Protein AF-A0A852V348-F1 (afdb_monomer_lite)

pLDDT: mean 94.61, std 6.0, range [44.06, 98.88]

Sequence (230 aa):
MWPPGAYKTAGRELLPRVGFGTENFFRSASDHILSAVQSWRGTGIWPGRTGPVPDVLYSAAGNSADEHWFNRGIIGWDFEVGADVYDPATKRFQAVGFQPEFAEGHQEAMEFASGQIAILEVAKAFADDRERPGSDLKVTGRTGTSTTFTFEVDEPANVYYTLDGSRPTLSSPKLAAAGMREGAQRITVEKTTEVRWFAVDIAGNVEKNYKPEGNGNNYRKEKVEVRGTR

Secondary structure (DSSP, 8-state):
-BS---B-TGGG-BPPPPPHHHHHHHHHHHHHHHHHHHHHH--PPPGGGSSBHHHHS---TT-HHHHHHHHH----------PPEEETTTTEEE---SS--HHHHHHHHHHHHHHHHHHHHHHHHHHH------EEEEEEEE-SS-EEEEEEESSSEEEEEESSSPPP-TTSPBPPBSSTT--BPPEEESS-EEEEEEEEESS--BGGG--TTSS---SEEEEE------

Organism: NCBI:txid1260955

Foldseek 3Di:
DADPQAADPVPRHTDDDDAQLVQVLQVVLVVQLQVLLCVQPNQHDDPLCRHHNCSRPNRDPPDPRNCCVPPPVHHDDDDDFQGFDQDPVVRDTHGCDPDHDPVVVVSRVNSVVSSVVSVVVSVVCLVPDPDAKDKDKAFPDADLQKTKIWMDIPHRWWKFKDFQPDATAPPGDTFHACDDPRGTNMDMDRAWTKMWMWIAHSSGHTPQNDDRPDDDDSTDIDTDHNNHDD

InterPro domains:
  IPR059177 GH29D-like, beta-sandwich domain [PF13290] (143-207)

Radius of gyration: 21.36 Å; chains: 1; bounding box: 51×37×70 Å

Structure (mmCIF, N/CA/C/O backbone):
data_AF-A0A852V348-F1
#
_entry.id   AF-A0A852V348-F1
#
loop_
_atom_site.group_PDB
_atom_site.id
_atom_site.type_symbol
_atom_site.label_atom_id
_atom_site.label_alt_id
_atom_site.label_comp_id
_atom_site.label_asym_id
_atom_site.label_entity_id
_atom_site.label_seq_id
_atom_site.pdbx_PDB_ins_code
_atom_site.Cartn_x
_atom_site.Cartn_y
_atom_site.Cartn_z
_atom_site.occupancy
_atom_site.B_iso_or_equiv
_atom_site.auth_seq_id
_atom_site.auth_comp_id
_atom_site.auth_asym_id
_atom_site.auth_atom_id
_atom_site.pdbx_PDB_model_num
ATOM 1 N N . MET A 1 1 ? 3.579 1.652 -11.971 1.00 95.44 1 MET A N 1
ATOM 2 C CA . MET A 1 1 ? 2.415 2.377 -11.403 1.00 95.44 1 MET A CA 1
ATOM 3 C C . MET A 1 1 ? 1.275 1.388 -11.207 1.00 95.44 1 MET A C 1
ATOM 5 O O . MET A 1 1 ? 1.404 0.276 -11.700 1.00 95.44 1 MET A O 1
ATOM 9 N N . TRP A 1 2 ? 0.219 1.735 -10.472 1.00 95.75 2 TRP A N 1
ATOM 10 C CA . TRP A 1 2 ? -0.916 0.832 -10.211 1.00 95.75 2 TRP A CA 1
ATOM 11 C C . TRP A 1 2 ? -2.249 1.595 -10.064 1.00 95.75 2 TRP A C 1
ATOM 13 O O . TRP A 1 2 ? -2.239 2.828 -10.037 1.00 95.75 2 TRP A O 1
ATOM 23 N N . PRO A 1 3 ? -3.399 0.900 -9.977 1.00 95.00 3 PRO A N 1
ATOM 24 C CA . PRO A 1 3 ? -4.710 1.519 -9.770 1.00 95.00 3 PRO A CA 1
ATOM 25 C C . PRO A 1 3 ? -4.842 2.324 -8.463 1.00 95.00 3 PRO A C 1
ATOM 27 O O . PRO A 1 3 ? -4.202 1.995 -7.463 1.00 95.00 3 PRO A O 1
ATOM 30 N N . PRO A 1 4 ? -5.740 3.323 -8.395 1.00 94.44 4 PRO A N 1
ATOM 31 C CA . PRO A 1 4 ? -6.603 3.801 -9.476 1.00 94.44 4 PRO A CA 1
ATOM 32 C C . PRO A 1 4 ? -5.826 4.567 -10.551 1.00 94.44 4 PRO A C 1
ATOM 34 O O . PRO A 1 4 ? -4.820 5.200 -10.248 1.00 94.44 4 PRO A O 1
ATOM 37 N N . GLY A 1 5 ? -6.327 4.541 -11.784 1.00 92.31 5 GLY A N 1
ATOM 38 C CA . GLY A 1 5 ? -5.720 5.116 -12.982 1.00 92.31 5 GLY A CA 1
ATOM 39 C C . GLY A 1 5 ? -6.221 6.514 -13.350 1.00 92.31 5 GLY A C 1
ATOM 40 O O . GLY A 1 5 ? -5.538 7.271 -14.045 1.00 92.31 5 GLY A O 1
ATOM 41 N N . ALA A 1 6 ? -7.414 6.886 -12.878 1.00 92.19 6 ALA A N 1
ATOM 42 C CA . ALA A 1 6 ? -8.088 8.106 -13.310 1.00 92.19 6 ALA A CA 1
ATOM 43 C C . ALA A 1 6 ? -8.984 8.753 -12.248 1.00 92.19 6 ALA A C 1
ATOM 45 O O . ALA A 1 6 ? -9.446 8.120 -11.294 1.00 92.19 6 ALA A O 1
ATOM 46 N N . TYR A 1 7 ? -9.292 10.028 -12.487 1.00 91.12 7 TYR A N 1
ATOM 47 C CA . TYR A 1 7 ? -10.402 10.747 -11.869 1.00 91.12 7 TYR A CA 1
ATOM 48 C C . TYR A 1 7 ? -11.345 11.320 -12.933 1.00 91.12 7 TYR A C 1
ATOM 50 O O . TYR A 1 7 ? -10.949 11.592 -14.069 1.00 91.12 7 TYR A O 1
ATOM 58 N N . LYS A 1 8 ? -12.598 11.586 -12.555 1.00 90.25 8 LYS A N 1
ATOM 59 C CA . LYS A 1 8 ? -13.522 12.373 -13.385 1.00 90.25 8 LYS A CA 1
ATOM 60 C C . LYS A 1 8 ? -13.083 13.836 -13.421 1.00 90.25 8 LYS A C 1
ATOM 62 O O . LYS A 1 8 ? -12.656 14.392 -12.412 1.00 90.25 8 LYS A O 1
ATOM 67 N N . THR A 1 9 ? -13.234 14.494 -14.571 1.00 87.00 9 THR A N 1
ATOM 68 C CA . THR A 1 9 ? -12.860 15.911 -14.732 1.00 87.00 9 THR A CA 1
ATOM 69 C C . THR A 1 9 ? -13.611 16.815 -13.755 1.00 87.00 9 THR A C 1
ATOM 71 O O . THR A 1 9 ? -13.006 17.678 -13.119 1.00 87.00 9 THR A O 1
ATOM 74 N N . ALA A 1 10 ? -14.921 16.600 -13.608 1.00 91.69 10 ALA A N 1
ATOM 75 C CA . ALA A 1 10 ? -15.734 17.309 -12.631 1.00 91.69 10 ALA A CA 1
ATOM 76 C C . ALA A 1 10 ? -15.360 16.853 -11.214 1.00 91.69 10 ALA A C 1
ATOM 78 O O . ALA A 1 10 ? -15.436 15.669 -10.896 1.00 91.69 10 ALA A O 1
ATOM 79 N N . GLY A 1 11 ? -14.926 17.793 -10.373 1.00 89.06 11 GLY A N 1
ATOM 80 C CA . GLY A 1 11 ? -14.599 17.528 -8.969 1.00 89.06 11 GLY A CA 1
ATOM 81 C C . GLY A 1 11 ? -13.323 16.716 -8.720 1.00 89.06 11 GLY A C 1
ATOM 82 O O . GLY A 1 11 ? -12.993 16.511 -7.559 1.00 89.06 11 GLY A O 1
ATOM 83 N N . ARG A 1 12 ? -12.597 16.279 -9.768 1.00 89.94 12 ARG A N 1
ATOM 84 C CA . ARG A 1 12 ? -11.394 15.424 -9.655 1.00 89.94 12 ARG A CA 1
ATOM 85 C C . ARG A 1 12 ? -11.647 14.182 -8.785 1.00 89.94 12 ARG A C 1
ATOM 87 O O . ARG A 1 12 ? -10.780 13.744 -8.035 1.00 89.94 12 ARG A O 1
ATOM 94 N N . GLU A 1 13 ? -12.849 13.617 -8.895 1.00 91.56 13 GLU A N 1
ATOM 95 C CA . GLU A 1 13 ? -13.264 12.428 -8.148 1.00 91.56 13 GLU A CA 1
ATOM 96 C C . GLU A 1 13 ? -12.518 11.193 -8.676 1.00 91.56 13 GLU A C 1
ATOM 98 O O . GLU A 1 13 ? -12.734 10.783 -9.819 1.00 91.56 13 GLU A O 1
ATOM 103 N N . LEU A 1 14 ? -11.626 10.622 -7.860 1.00 90.69 14 LEU A N 1
ATOM 104 C CA . LEU A 1 14 ? -10.872 9.405 -8.175 1.00 90.69 14 LEU A CA 1
ATOM 105 C C . LEU A 1 14 ? -11.773 8.167 -8.172 1.00 90.69 14 LEU A C 1
ATOM 107 O O . LEU A 1 14 ? -12.731 8.083 -7.401 1.00 90.69 14 LEU A O 1
ATOM 111 N N . LEU A 1 15 ? -11.396 7.158 -8.962 1.00 90.31 15 LEU A N 1
ATOM 112 C CA . LEU A 1 15 ? -11.844 5.794 -8.685 1.00 90.31 15 LEU A CA 1
ATOM 113 C C . LEU A 1 15 ? -11.445 5.377 -7.254 1.00 90.31 15 LEU A C 1
ATOM 115 O O . LEU A 1 15 ? -10.470 5.910 -6.710 1.00 90.31 15 LEU A O 1
ATOM 119 N N . PRO A 1 16 ? -12.181 4.438 -6.627 1.00 90.38 16 PRO A N 1
ATOM 120 C CA . PRO A 1 16 ? -11.912 4.038 -5.253 1.00 90.38 16 PRO A CA 1
ATOM 121 C C . PRO A 1 16 ? -10.451 3.626 -5.061 1.00 90.38 16 PRO A C 1
ATOM 123 O O . PRO A 1 16 ? -9.949 2.738 -5.749 1.00 90.38 16 PRO A O 1
ATOM 126 N N . ARG A 1 17 ? -9.767 4.260 -4.104 1.00 90.94 17 ARG A N 1
ATOM 127 C CA . ARG A 1 17 ? -8.431 3.819 -3.698 1.00 90.94 17 ARG A CA 1
ATOM 128 C C . ARG A 1 17 ? -8.517 2.457 -3.024 1.00 90.94 17 ARG A C 1
ATOM 130 O O . ARG A 1 17 ? -9.495 2.138 -2.343 1.00 90.94 17 ARG A O 1
ATOM 137 N N . VAL A 1 18 ? -7.457 1.676 -3.184 1.00 92.88 18 VAL A N 1
ATOM 138 C CA . VAL A 1 18 ? -7.280 0.440 -2.428 1.00 92.88 18 VAL A CA 1
ATOM 139 C C . VAL A 1 18 ? -7.114 0.743 -0.934 1.00 92.88 18 VAL A C 1
ATOM 141 O O . VAL A 1 18 ? -6.781 1.863 -0.539 1.00 92.88 18 VAL A O 1
ATOM 144 N N . GLY A 1 19 ? -7.383 -0.250 -0.084 1.00 94.62 19 GLY A N 1
ATOM 145 C CA . GLY A 1 19 ? -7.155 -0.110 1.357 1.00 94.62 19 GLY A CA 1
ATOM 146 C C . GLY A 1 19 ? -5.672 0.102 1.676 1.00 94.62 19 GLY A C 1
ATOM 147 O O . GLY A 1 19 ? -4.811 -0.290 0.893 1.00 94.62 19 GLY A O 1
ATOM 148 N N . PHE A 1 20 ? -5.365 0.697 2.833 1.00 96.50 20 PHE A N 1
ATOM 149 C CA . PHE A 1 20 ? -3.987 1.036 3.216 1.00 96.50 20 PHE A CA 1
ATOM 150 C C . PHE A 1 20 ? -3.033 -0.170 3.187 1.00 96.50 20 PHE A C 1
ATOM 152 O O . PHE A 1 20 ? -1.910 -0.054 2.705 1.00 96.50 20 PHE A O 1
ATOM 159 N N . GLY A 1 21 ? -3.486 -1.342 3.636 1.00 97.38 21 GLY A N 1
ATOM 160 C CA . GLY A 1 21 ? -2.685 -2.565 3.577 1.00 97.38 21 GLY A CA 1
ATOM 161 C C . GLY A 1 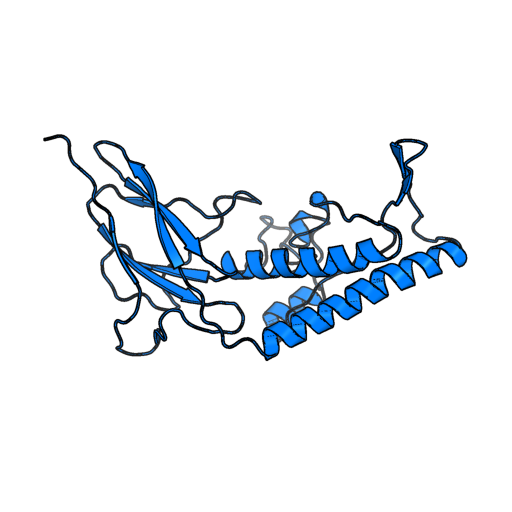21 ? -2.401 -3.021 2.150 1.00 97.38 21 GLY A C 1
ATOM 162 O O . GLY A 1 21 ? -1.275 -3.361 1.812 1.00 97.38 21 GLY A O 1
ATOM 163 N N . THR A 1 22 ? -3.415 -2.951 1.288 1.00 97.06 22 THR A N 1
ATOM 164 C CA . THR A 1 22 ? -3.287 -3.272 -0.139 1.00 97.06 22 THR A CA 1
ATOM 165 C C . THR A 1 22 ? -2.367 -2.282 -0.864 1.00 97.06 22 THR A C 1
ATOM 167 O O . THR A 1 22 ? -1.564 -2.690 -1.694 1.00 97.06 22 THR A O 1
ATOM 170 N N . GLU A 1 23 ? -2.424 -0.993 -0.525 1.00 96.06 23 GLU A N 1
ATOM 171 C CA . GLU A 1 23 ? -1.487 0.017 -1.039 1.00 96.06 23 GLU A CA 1
ATOM 172 C C . GLU A 1 23 ? -0.041 -0.307 -0.625 1.00 96.06 23 GLU A C 1
ATOM 174 O O . GLU A 1 23 ? 0.880 -0.207 -1.436 1.00 96.06 23 GLU A O 1
ATOM 179 N N . ASN A 1 24 ? 0.168 -0.753 0.618 1.00 96.94 24 ASN A N 1
ATOM 180 C CA . ASN A 1 24 ? 1.483 -1.192 1.086 1.00 96.94 24 ASN A CA 1
ATOM 181 C C . ASN A 1 24 ? 1.961 -2.462 0.366 1.00 96.94 24 ASN A C 1
ATOM 183 O O . ASN A 1 24 ? 3.158 -2.580 0.111 1.00 96.94 24 ASN A O 1
ATOM 187 N N . PHE A 1 25 ? 1.053 -3.368 -0.017 1.00 97.75 25 PHE A N 1
ATOM 188 C CA . PHE A 1 25 ? 1.395 -4.523 -0.848 1.00 97.75 25 PHE A CA 1
ATOM 189 C C . PHE A 1 25 ? 1.900 -4.066 -2.219 1.00 97.75 25 PHE A C 1
ATOM 191 O O . PHE A 1 25 ? 2.994 -4.454 -2.621 1.00 97.75 25 PHE A O 1
ATOM 198 N N . PHE A 1 26 ? 1.166 -3.179 -2.905 1.00 97.38 26 PHE A N 1
ATOM 199 C CA . PHE A 1 26 ? 1.614 -2.622 -4.185 1.00 97.38 26 PHE A CA 1
ATOM 200 C C . PHE A 1 26 ? 2.981 -1.950 -4.070 1.00 97.38 26 PHE A C 1
ATOM 202 O O . PHE A 1 26 ? 3.821 -2.117 -4.954 1.00 97.38 26 PHE A O 1
ATOM 209 N N . ARG A 1 27 ? 3.225 -1.219 -2.977 1.00 95.69 27 ARG A N 1
ATOM 210 C CA . ARG A 1 27 ? 4.513 -0.572 -2.717 1.00 95.69 27 ARG A CA 1
ATOM 211 C C . ARG A 1 27 ? 5.637 -1.586 -2.517 1.00 95.69 27 ARG A C 1
ATOM 213 O O . ARG A 1 27 ? 6.622 -1.511 -3.239 1.00 95.69 27 ARG A O 1
ATOM 220 N N . SER A 1 28 ? 5.460 -2.553 -1.619 1.00 96.50 28 SER A N 1
ATOM 221 C CA . SER A 1 28 ? 6.464 -3.585 -1.334 1.00 96.50 28 SER A CA 1
ATOM 222 C C . SER A 1 28 ? 6.771 -4.451 -2.560 1.00 96.50 28 SER A C 1
ATOM 224 O O . SER A 1 28 ? 7.937 -4.675 -2.879 1.00 96.50 28 SER A O 1
ATOM 226 N N . ALA A 1 29 ? 5.744 -4.861 -3.307 1.00 97.88 29 ALA A N 1
ATOM 227 C CA . ALA A 1 29 ? 5.916 -5.578 -4.566 1.00 97.88 29 ALA A CA 1
ATOM 228 C C . ALA A 1 29 ? 6.655 -4.723 -5.608 1.00 97.88 29 ALA A C 1
ATOM 230 O O . ALA A 1 29 ? 7.541 -5.218 -6.298 1.00 97.88 29 ALA A O 1
ATOM 231 N N . SER A 1 30 ? 6.340 -3.427 -5.696 1.00 97.38 30 SER A N 1
ATOM 232 C CA . SER A 1 30 ? 7.049 -2.515 -6.600 1.00 97.38 30 SER A CA 1
ATOM 233 C C . SER A 1 30 ? 8.514 -2.345 -6.210 1.00 97.38 30 SER A C 1
ATOM 235 O O . SER A 1 30 ? 9.351 -2.306 -7.100 1.00 97.38 30 SER A O 1
ATOM 237 N N . ASP A 1 31 ? 8.853 -2.293 -4.921 1.00 96.56 31 ASP A N 1
ATOM 238 C CA . ASP A 1 31 ? 10.251 -2.219 -4.479 1.00 96.56 31 ASP A CA 1
ATOM 239 C C . ASP A 1 31 ? 11.044 -3.462 -4.926 1.00 96.56 31 ASP A C 1
ATOM 241 O O . ASP A 1 31 ? 12.170 -3.333 -5.417 1.00 96.56 31 ASP A O 1
ATOM 245 N N . HIS A 1 32 ? 10.437 -4.655 -4.852 1.00 97.81 32 HIS A N 1
ATOM 246 C CA . HIS A 1 32 ? 11.025 -5.900 -5.368 1.00 97.81 32 HIS A CA 1
ATOM 247 C C . HIS A 1 32 ? 11.223 -5.852 -6.888 1.00 97.81 32 HIS A C 1
ATOM 249 O O . HIS A 1 32 ? 12.326 -6.069 -7.392 1.00 97.81 32 HIS A O 1
ATOM 255 N N . ILE A 1 33 ? 10.173 -5.481 -7.626 1.00 97.75 33 ILE A N 1
ATOM 256 C CA . ILE A 1 33 ? 10.207 -5.404 -9.090 1.00 97.75 33 ILE A CA 1
ATOM 257 C C . ILE A 1 33 ? 11.236 -4.377 -9.577 1.00 97.75 33 ILE A C 1
ATOM 259 O O . ILE A 1 33 ? 12.018 -4.649 -10.489 1.00 97.75 33 ILE A O 1
ATOM 263 N N . LEU A 1 34 ? 11.272 -3.198 -8.958 1.00 96.88 34 LEU A N 1
ATOM 264 C CA . LEU A 1 34 ? 12.198 -2.131 -9.326 1.00 96.88 34 LEU A CA 1
ATOM 265 C C . LEU A 1 34 ? 13.646 -2.463 -8.948 1.00 96.88 34 LEU A C 1
ATOM 267 O O . LEU A 1 34 ? 14.559 -2.063 -9.667 1.00 96.88 34 LEU A O 1
ATOM 271 N N . SER A 1 35 ? 13.870 -3.245 -7.888 1.00 96.81 35 SER A N 1
ATOM 272 C CA . SER A 1 35 ? 15.200 -3.788 -7.578 1.00 96.81 35 SER A CA 1
ATOM 273 C C . SER A 1 35 ? 15.684 -4.745 -8.673 1.00 96.81 35 SER A C 1
ATOM 275 O O . SER A 1 35 ? 16.851 -4.698 -9.066 1.00 96.81 35 SER A O 1
ATOM 277 N N . ALA A 1 36 ? 14.791 -5.571 -9.228 1.00 97.25 36 ALA A N 1
ATOM 278 C CA . ALA A 1 36 ? 15.124 -6.439 -10.356 1.00 97.25 36 ALA A CA 1
ATOM 279 C C . ALA A 1 36 ? 15.443 -5.636 -11.629 1.00 97.25 36 ALA A C 1
ATOM 281 O O . ALA A 1 36 ? 16.438 -5.926 -12.292 1.00 97.25 36 ALA A O 1
ATOM 282 N N . VAL A 1 37 ? 14.675 -4.583 -11.932 1.00 96.00 37 VAL A N 1
ATOM 283 C CA . VAL A 1 37 ? 14.979 -3.635 -13.026 1.00 96.00 37 VAL A CA 1
ATOM 284 C C . VAL A 1 37 ? 16.366 -3.009 -12.845 1.00 96.00 37 VAL A C 1
ATOM 286 O O . VAL A 1 37 ? 17.176 -2.993 -13.772 1.00 96.00 37 VAL A O 1
ATOM 289 N N . GLN A 1 38 ? 16.679 -2.562 -11.627 1.00 95.06 38 GLN A N 1
ATOM 290 C CA . GLN A 1 38 ? 17.962 -1.940 -11.306 1.00 95.06 38 GLN A CA 1
ATOM 291 C C . GLN A 1 38 ? 19.156 -2.894 -11.484 1.00 95.06 38 GLN A C 1
ATOM 293 O O . GLN A 1 38 ? 20.264 -2.437 -11.768 1.00 95.06 38 GLN A O 1
ATOM 298 N N . SER A 1 39 ? 18.957 -4.208 -11.346 1.00 96.25 39 SER A N 1
ATOM 299 C CA . SER A 1 39 ? 20.041 -5.201 -11.327 1.00 96.25 39 SER A CA 1
ATOM 300 C C . SER A 1 39 ? 20.858 -5.301 -12.621 1.00 96.25 39 SER A C 1
ATOM 302 O O . SER A 1 39 ? 21.997 -5.763 -12.580 1.00 96.25 39 SER A O 1
ATOM 304 N N . TRP A 1 40 ? 20.305 -4.863 -13.757 1.00 94.88 40 TRP A N 1
ATOM 305 C CA . TRP A 1 40 ? 20.963 -5.000 -15.056 1.00 94.88 40 TRP A CA 1
ATOM 306 C C . TRP A 1 40 ? 22.077 -3.965 -15.270 1.00 94.88 40 TRP A C 1
ATOM 308 O O . TRP A 1 40 ? 23.235 -4.331 -15.463 1.00 94.88 40 TRP A O 1
ATOM 318 N N . ARG A 1 41 ? 21.747 -2.667 -15.205 1.00 93.69 41 ARG A N 1
ATOM 319 C CA . ARG A 1 41 ? 22.725 -1.568 -15.377 1.00 93.69 41 ARG A CA 1
ATOM 320 C C . ARG A 1 41 ? 22.579 -0.422 -14.373 1.00 93.69 41 ARG A C 1
ATOM 322 O O . ARG A 1 41 ? 23.108 0.663 -14.591 1.00 93.69 41 ARG A O 1
ATOM 329 N N . GLY A 1 42 ? 21.886 -0.653 -13.260 1.00 92.31 42 GLY A N 1
ATOM 330 C CA . GLY A 1 42 ? 21.755 0.323 -12.176 1.00 92.31 42 GLY A CA 1
ATOM 331 C C . GLY A 1 42 ? 20.644 1.357 -12.362 1.00 92.31 42 GLY A C 1
ATOM 332 O O . GLY A 1 42 ? 20.623 2.345 -11.625 1.00 92.31 42 GLY A O 1
ATOM 333 N N . THR A 1 43 ? 19.716 1.151 -13.300 1.00 92.06 43 THR A N 1
ATOM 334 C CA . THR A 1 43 ? 18.612 2.087 -13.554 1.00 92.06 43 THR A CA 1
ATOM 335 C C . THR A 1 43 ? 17.667 2.172 -12.368 1.00 92.06 43 THR A C 1
ATOM 337 O O . THR A 1 43 ? 16.982 1.218 -12.007 1.00 92.06 43 THR A O 1
ATOM 340 N N . GLY A 1 44 ? 17.654 3.346 -11.740 1.00 90.56 44 GLY A N 1
ATOM 341 C CA . GLY A 1 44 ? 16.788 3.652 -10.612 1.00 90.56 44 GLY A CA 1
ATOM 342 C C . GLY A 1 44 ? 15.510 4.340 -11.072 1.00 90.56 44 GLY A C 1
ATOM 343 O O . GLY A 1 44 ? 15.558 5.357 -11.762 1.00 90.56 44 GLY A O 1
ATOM 344 N N . ILE A 1 45 ? 14.363 3.832 -10.626 1.00 91.81 45 ILE A N 1
ATOM 345 C CA . ILE A 1 45 ? 13.079 4.509 -10.811 1.00 91.81 45 ILE A CA 1
ATOM 346 C C . ILE A 1 45 ? 12.791 5.387 -9.596 1.00 91.81 45 ILE A C 1
ATOM 348 O O . ILE A 1 45 ? 12.829 4.953 -8.446 1.00 91.81 45 ILE A O 1
ATOM 352 N N . TRP A 1 46 ? 12.508 6.659 -9.859 1.00 88.50 46 TRP A N 1
ATOM 353 C CA . TRP A 1 46 ? 12.286 7.654 -8.820 1.00 88.50 46 TRP A CA 1
ATOM 354 C C . TRP A 1 46 ? 11.036 7.341 -7.994 1.00 88.50 46 TRP A C 1
ATOM 356 O O . TRP A 1 46 ? 9.995 7.038 -8.576 1.00 88.50 46 TRP A O 1
ATOM 366 N N . PRO A 1 47 ? 11.040 7.585 -6.670 1.00 85.94 47 PRO A N 1
ATOM 367 C CA . PRO A 1 47 ? 9.827 7.468 -5.861 1.00 85.94 47 PRO A CA 1
ATOM 368 C C . PRO A 1 47 ? 8.674 8.338 -6.378 1.00 85.94 47 PRO A C 1
ATOM 370 O O . PRO A 1 47 ? 7.509 7.988 -6.230 1.00 85.94 47 PRO A O 1
ATOM 373 N N . GLY A 1 48 ? 8.969 9.484 -7.003 1.00 89.50 48 GLY A N 1
ATOM 374 C CA . GLY A 1 48 ? 7.979 10.344 -7.668 1.00 89.50 48 GLY A CA 1
ATOM 375 C C . GLY A 1 48 ? 7.296 9.720 -8.893 1.00 89.50 48 GLY A C 1
ATOM 376 O O . GLY A 1 48 ? 6.293 10.261 -9.331 1.00 89.50 48 GLY A O 1
ATOM 377 N N . ARG A 1 49 ? 7.810 8.595 -9.409 1.00 91.62 49 ARG A N 1
ATOM 378 C CA . ARG A 1 49 ? 7.286 7.824 -10.550 1.00 91.62 49 ARG A CA 1
ATOM 379 C C . ARG A 1 49 ? 6.728 6.447 -10.144 1.00 91.62 49 ARG A C 1
ATOM 381 O O . ARG A 1 49 ? 6.329 5.662 -10.998 1.00 91.62 49 ARG A O 1
ATOM 388 N N . THR A 1 50 ? 6.657 6.167 -8.839 1.00 94.56 50 THR A N 1
ATOM 389 C CA . THR A 1 50 ? 6.189 4.886 -8.283 1.00 94.56 50 THR A CA 1
ATOM 390 C C . THR A 1 50 ? 5.003 5.112 -7.346 1.00 94.56 50 THR A C 1
ATOM 392 O O . THR A 1 50 ? 5.147 5.636 -6.235 1.00 94.56 50 THR A O 1
ATOM 395 N N . GLY A 1 51 ? 3.807 4.746 -7.802 1.00 95.19 51 GLY A N 1
ATOM 396 C CA . GLY A 1 51 ? 2.557 4.987 -7.084 1.00 95.19 51 GLY A CA 1
ATOM 397 C C . GLY A 1 51 ? 1.311 4.727 -7.933 1.00 95.19 51 GLY A C 1
ATOM 398 O O . GLY A 1 51 ? 1.438 4.272 -9.080 1.00 95.19 51 GLY A O 1
ATOM 399 N N . PRO A 1 52 ? 0.129 5.074 -7.391 1.00 94.50 52 PRO A N 1
ATOM 400 C CA . PRO A 1 52 ? -1.108 5.168 -8.155 1.00 94.50 52 PRO A CA 1
ATOM 401 C C . PRO A 1 52 ? -0.959 6.107 -9.358 1.00 94.50 52 PRO A C 1
ATOM 403 O O . PRO A 1 52 ? -0.347 7.165 -9.221 1.00 94.50 52 PRO A O 1
ATOM 406 N N . VAL A 1 53 ? -1.504 5.770 -10.529 1.00 95.00 53 VAL A N 1
ATOM 407 C CA . VAL A 1 53 ? -1.189 6.497 -11.785 1.00 95.00 53 VAL A CA 1
ATOM 408 C C . VAL A 1 53 ? -1.448 8.016 -11.707 1.00 95.00 53 VAL A C 1
ATOM 410 O O . VAL A 1 53 ? -0.540 8.775 -12.053 1.00 95.00 53 VAL A O 1
ATOM 413 N N . PRO A 1 54 ? -2.591 8.524 -11.191 1.00 92.81 54 PRO A N 1
ATOM 414 C CA . PRO A 1 54 ? -2.827 9.962 -11.061 1.00 92.81 54 PRO A CA 1
ATOM 415 C C . PRO A 1 54 ? -1.852 10.676 -10.123 1.00 92.81 54 PRO A C 1
ATOM 417 O O . PRO A 1 54 ? -1.697 11.890 -10.235 1.00 92.81 54 PRO A O 1
ATOM 420 N N . ASP A 1 55 ? -1.221 9.945 -9.202 1.00 91.75 55 ASP A N 1
ATOM 421 C CA . ASP A 1 55 ? -0.303 10.496 -8.207 1.00 91.75 55 ASP A CA 1
ATOM 422 C C . ASP A 1 55 ? 1.117 10.680 -8.762 1.00 91.75 55 ASP A C 1
ATOM 424 O O . ASP A 1 55 ? 1.891 11.463 -8.209 1.00 91.75 55 ASP A O 1
ATOM 428 N N . VAL A 1 56 ? 1.484 9.934 -9.811 1.00 93.62 56 VAL A N 1
ATOM 429 C CA . VAL A 1 56 ? 2.872 9.853 -10.307 1.00 93.62 56 VAL A CA 1
ATOM 430 C C . VAL A 1 56 ? 3.026 10.058 -11.815 1.00 93.62 56 VAL A C 1
ATOM 432 O O . VAL A 1 56 ? 4.151 10.104 -12.311 1.00 93.62 56 VAL A O 1
ATOM 435 N N . LEU A 1 57 ? 1.915 10.207 -12.538 1.00 92.69 57 LEU A N 1
ATOM 436 C CA . LEU A 1 57 ? 1.892 10.461 -13.975 1.00 92.69 57 LEU A CA 1
ATOM 437 C C . LEU A 1 57 ? 0.824 11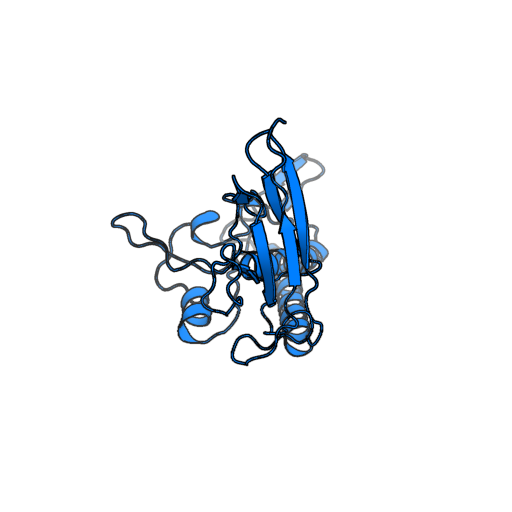.512 -14.334 1.00 92.69 57 LEU A C 1
ATOM 439 O O . LEU A 1 57 ? 1.092 12.711 -14.287 1.00 92.69 57 LEU A O 1
ATOM 443 N N . TYR A 1 58 ? -0.383 11.079 -14.700 1.00 91.00 58 TYR A N 1
ATOM 444 C CA . TYR A 1 58 ? -1.562 11.910 -14.958 1.00 91.00 58 TYR A CA 1
ATOM 445 C C . TYR A 1 58 ? -2.822 11.030 -14.924 1.00 91.00 58 TYR A C 1
ATOM 447 O O . TYR A 1 58 ? -2.739 9.808 -14.876 1.00 91.00 58 TYR A O 1
ATOM 455 N N . SER A 1 59 ? -4.013 11.635 -14.938 1.00 93.50 59 SER A N 1
ATOM 456 C CA . SER A 1 59 ? -5.267 10.868 -14.991 1.00 93.50 59 SER A CA 1
ATOM 457 C C . SER A 1 59 ? -5.501 10.273 -16.377 1.00 93.50 59 SER A C 1
ATOM 459 O O . SER A 1 59 ? -5.712 11.024 -17.329 1.00 93.50 59 SER A O 1
ATOM 461 N N . ALA A 1 60 ? -5.559 8.945 -16.464 1.00 90.94 60 ALA A N 1
ATOM 462 C CA . ALA A 1 60 ? -5.720 8.196 -17.706 1.00 90.94 60 ALA A CA 1
ATOM 463 C C . ALA A 1 60 ? -6.941 7.263 -17.626 1.00 90.94 60 ALA A C 1
ATOM 465 O O . ALA A 1 60 ? -6.861 6.139 -17.134 1.00 90.94 60 ALA A O 1
ATOM 466 N N . ALA A 1 61 ? -8.103 7.739 -18.083 1.00 90.00 61 ALA A N 1
ATOM 467 C CA . ALA A 1 61 ? -9.315 6.920 -18.116 1.00 90.00 61 ALA A CA 1
ATOM 468 C C . ALA A 1 61 ? -9.189 5.794 -19.156 1.00 90.00 61 ALA A C 1
ATOM 470 O O . ALA A 1 61 ? -8.673 6.017 -20.249 1.00 90.00 61 ALA A O 1
ATOM 471 N N . GLY A 1 62 ? -9.694 4.602 -18.826 1.00 87.88 62 GLY A N 1
ATOM 472 C CA . GLY A 1 62 ? -9.569 3.419 -19.686 1.00 87.88 62 GLY A CA 1
ATOM 473 C C . GLY A 1 62 ? -8.230 2.687 -19.554 1.00 87.88 62 GLY A C 1
ATOM 474 O O . GLY A 1 62 ? -7.908 1.872 -20.414 1.00 87.88 62 GLY A O 1
ATOM 475 N N . ASN A 1 63 ? -7.459 2.966 -18.498 1.00 89.75 63 ASN A N 1
ATOM 476 C CA . ASN A 1 63 ? -6.248 2.219 -18.174 1.00 89.75 63 ASN A CA 1
ATOM 477 C C . ASN A 1 63 ? -6.574 0.719 -17.972 1.00 89.75 63 ASN A C 1
ATOM 479 O O . ASN A 1 63 ? -7.506 0.359 -17.249 1.00 89.75 63 ASN A O 1
ATOM 483 N N . SER A 1 64 ? -5.797 -0.164 -18.604 1.00 92.81 64 SER A N 1
ATOM 484 C CA . SER A 1 64 ? -5.938 -1.617 -18.478 1.00 92.81 64 SER A CA 1
ATOM 485 C C . SER A 1 64 ? -5.745 -2.135 -17.052 1.00 92.81 64 SER A C 1
ATOM 487 O O . SER A 1 64 ? -6.448 -3.063 -16.658 1.00 92.81 64 SER A O 1
ATOM 489 N N . ALA A 1 65 ? -4.841 -1.553 -16.259 1.00 93.75 65 ALA A N 1
ATOM 490 C CA . ALA A 1 65 ? -4.659 -1.931 -14.862 1.00 93.75 65 ALA A CA 1
ATOM 491 C C . ALA A 1 65 ? -5.928 -1.666 -14.034 1.00 93.75 65 ALA A C 1
ATOM 493 O O . ALA A 1 65 ? -6.284 -2.493 -13.195 1.00 93.75 65 ALA A O 1
ATOM 494 N N . ASP A 1 66 ? -6.659 -0.580 -14.315 1.00 93.94 66 ASP A N 1
ATOM 495 C CA . ASP A 1 66 ? -7.956 -0.309 -13.677 1.00 93.94 66 ASP A CA 1
ATOM 496 C C . ASP A 1 66 ? -8.997 -1.368 -14.055 1.00 93.94 66 ASP A C 1
ATOM 498 O O . ASP A 1 66 ? -9.681 -1.899 -13.181 1.00 93.94 66 ASP A O 1
ATOM 502 N N . GLU A 1 67 ? -9.107 -1.710 -15.340 1.00 94.00 67 GLU A N 1
ATOM 503 C CA . GLU A 1 67 ? -10.016 -2.764 -15.813 1.00 94.00 67 GLU A CA 1
ATOM 504 C C . GLU A 1 67 ? -9.701 -4.118 -15.154 1.00 94.00 67 GLU A C 1
ATOM 506 O O . GLU A 1 67 ? -10.601 -4.819 -14.684 1.00 94.00 67 GLU A O 1
ATOM 511 N N . HIS A 1 68 ? -8.421 -4.484 -15.077 1.00 95.12 68 HIS A N 1
ATOM 512 C CA . HIS A 1 68 ? -7.979 -5.709 -14.416 1.00 95.12 68 HIS A CA 1
ATOM 513 C C . HIS A 1 68 ? -8.309 -5.714 -12.922 1.00 95.12 68 HIS A C 1
ATOM 515 O O . HIS A 1 68 ? -8.844 -6.704 -12.415 1.00 95.12 68 HIS A O 1
ATOM 521 N N . TRP A 1 69 ? -8.056 -4.608 -12.231 1.00 94.94 69 TRP A N 1
ATOM 522 C CA . TRP A 1 69 ? -8.281 -4.514 -10.798 1.00 94.94 69 TRP A CA 1
ATOM 523 C C . TRP A 1 69 ? -9.766 -4.482 -10.438 1.00 94.94 69 TRP A C 1
ATOM 525 O O . TRP A 1 69 ? -10.246 -5.348 -9.706 1.00 94.94 69 TRP A O 1
ATOM 535 N N . PHE A 1 70 ? -10.516 -3.518 -10.974 1.00 93.50 70 PHE A N 1
ATOM 536 C CA . PHE A 1 70 ? -11.890 -3.263 -10.542 1.00 93.50 70 PHE A CA 1
ATOM 537 C C . PHE A 1 70 ? -12.895 -4.281 -11.081 1.00 93.50 70 PHE A C 1
ATOM 539 O O . PHE A 1 70 ? -13.859 -4.593 -10.383 1.00 93.50 70 PHE A O 1
ATOM 546 N N . ASN A 1 71 ? -12.679 -4.814 -12.288 1.00 94.81 71 ASN A N 1
ATOM 547 C CA . ASN A 1 71 ? -13.665 -5.678 -12.945 1.00 94.81 71 ASN A CA 1
ATOM 548 C C . ASN A 1 71 ? -13.265 -7.159 -12.984 1.00 94.81 71 ASN A C 1
ATOM 550 O O . ASN A 1 71 ? -14.114 -8.002 -13.272 1.00 94.81 71 ASN A O 1
ATOM 554 N N . ARG A 1 72 ? -11.996 -7.503 -12.712 1.00 95.81 72 ARG A N 1
ATOM 555 C CA . ARG A 1 72 ? -11.491 -8.883 -12.874 1.00 95.81 72 ARG A CA 1
ATOM 556 C C . ARG A 1 72 ? -10.779 -9.447 -11.650 1.00 95.81 72 ARG A C 1
ATOM 558 O O . ARG A 1 72 ? -10.488 -10.639 -11.649 1.00 95.81 72 ARG A O 1
ATOM 565 N N . GLY A 1 73 ? -10.507 -8.633 -10.628 1.00 93.44 73 GLY A N 1
ATOM 566 C CA . GLY A 1 73 ? -9.765 -9.071 -9.444 1.00 93.44 73 GLY A CA 1
ATOM 567 C C . GLY A 1 73 ? -8.319 -9.469 -9.752 1.00 93.44 73 GLY A C 1
ATOM 568 O O . GLY A 1 73 ? -7.765 -10.333 -9.081 1.00 93.44 73 GLY A O 1
ATOM 569 N N . ILE A 1 74 ? -7.723 -8.877 -10.791 1.00 95.12 74 ILE A N 1
ATOM 570 C CA . ILE A 1 74 ? -6.342 -9.129 -11.209 1.00 95.12 74 ILE A CA 1
ATOM 571 C C . ILE A 1 74 ? -5.466 -7.968 -10.731 1.00 95.12 74 ILE A C 1
ATOM 573 O O . ILE A 1 74 ? -5.761 -6.803 -10.999 1.00 95.12 74 ILE A O 1
ATOM 577 N N . ILE A 1 75 ? -4.375 -8.293 -10.038 1.00 95.44 75 ILE A N 1
ATOM 578 C CA . ILE A 1 75 ? -3.343 -7.329 -9.643 1.00 95.44 75 ILE A CA 1
ATOM 579 C C . ILE A 1 75 ? -2.517 -6.984 -10.888 1.00 95.44 75 ILE A C 1
ATOM 581 O O . ILE A 1 75 ? -2.025 -7.882 -11.569 1.00 95.44 75 ILE A O 1
ATOM 585 N N . GLY A 1 76 ? -2.372 -5.694 -11.187 1.00 92.81 76 GLY A N 1
ATOM 586 C CA . GLY A 1 76 ? -1.660 -5.220 -12.370 1.00 92.81 76 GLY A CA 1
ATOM 587 C C . GLY A 1 76 ? -0.797 -3.997 -12.087 1.00 92.81 76 GLY A C 1
ATOM 588 O O . GLY A 1 76 ? -1.102 -3.202 -11.196 1.00 92.81 76 GLY A O 1
ATOM 589 N N . TRP A 1 77 ? 0.264 -3.857 -12.881 1.00 94.50 77 TRP A N 1
ATOM 590 C CA . TRP A 1 77 ? 1.157 -2.703 -12.885 1.00 94.50 77 TRP A CA 1
ATOM 591 C C . TRP A 1 77 ? 1.295 -2.136 -14.295 1.00 94.50 77 TRP A C 1
ATOM 593 O O . TRP A 1 77 ? 1.392 -2.887 -15.263 1.00 94.50 77 TRP A O 1
ATOM 603 N N . ASP A 1 78 ? 1.388 -0.813 -14.380 1.00 93.06 78 ASP A N 1
ATOM 604 C CA . ASP A 1 78 ? 1.738 -0.084 -15.599 1.00 93.06 78 ASP A CA 1
ATOM 605 C C . ASP A 1 78 ? 3.226 0.299 -15.573 1.00 93.06 78 ASP A C 1
ATOM 607 O O . ASP A 1 78 ? 3.706 0.847 -14.569 1.00 93.06 78 ASP A O 1
ATOM 611 N N . PHE A 1 79 ? 3.949 0.052 -16.667 1.00 91.56 79 PHE A N 1
ATOM 612 C CA . PHE A 1 79 ? 5.360 0.421 -16.821 1.00 91.56 79 PHE A CA 1
ATOM 613 C C . PHE A 1 79 ? 5.540 1.473 -17.907 1.00 91.56 79 PHE A C 1
ATOM 615 O O . PHE A 1 79 ? 5.043 1.315 -19.017 1.00 91.56 79 PHE A O 1
ATOM 622 N N . GLU A 1 80 ? 6.320 2.500 -17.580 1.00 90.94 80 GLU A N 1
ATOM 623 C CA . GLU A 1 80 ? 6.872 3.451 -18.543 1.00 90.94 80 GLU A CA 1
ATOM 624 C C . GLU A 1 80 ? 8.366 3.144 -18.671 1.00 90.94 80 GLU A C 1
ATOM 626 O O . GLU A 1 80 ? 9.097 3.197 -17.676 1.00 90.94 80 GLU A O 1
ATOM 631 N N . VAL A 1 81 ? 8.798 2.766 -19.875 1.00 90.50 81 VAL A N 1
ATOM 632 C CA . VAL A 1 81 ? 10.205 2.464 -20.191 1.00 90.50 81 VAL A CA 1
ATOM 633 C C . VAL A 1 81 ? 10.974 3.740 -20.566 1.00 90.50 81 VAL A C 1
ATOM 635 O O . VAL A 1 81 ? 10.401 4.832 -20.550 1.00 90.50 81 VAL A O 1
ATOM 638 N N . GLY A 1 82 ? 12.274 3.640 -20.851 1.00 89.94 82 GLY A N 1
ATOM 639 C CA . GLY A 1 82 ? 13.104 4.811 -21.161 1.00 89.94 82 GLY A CA 1
ATOM 640 C C . GLY A 1 82 ? 13.437 5.684 -19.950 1.00 89.94 82 GLY A C 1
ATOM 641 O O . GLY A 1 82 ? 13.386 6.914 -20.023 1.00 89.94 82 GLY A O 1
ATOM 642 N N . ALA A 1 83 ? 13.733 5.067 -18.803 1.00 91.06 83 ALA A N 1
ATOM 643 C CA . ALA A 1 83 ? 14.144 5.799 -17.609 1.00 91.06 83 ALA A CA 1
ATOM 644 C C . ALA A 1 83 ? 15.527 6.450 -17.789 1.00 91.06 83 ALA A C 1
ATOM 646 O O . ALA A 1 83 ? 16.428 5.871 -18.391 1.00 91.06 83 ALA A O 1
ATOM 647 N N . ASP A 1 84 ? 15.706 7.648 -17.225 1.00 92.19 84 ASP A N 1
ATOM 648 C CA . ASP A 1 84 ? 16.998 8.333 -17.260 1.00 92.19 84 ASP A CA 1
ATOM 649 C C . ASP A 1 84 ? 18.078 7.506 -16.539 1.00 92.19 84 ASP A C 1
ATOM 651 O O . ASP A 1 84 ? 17.868 7.018 -15.423 1.00 92.19 84 ASP A O 1
ATOM 655 N N . VAL A 1 85 ? 19.268 7.424 -17.132 1.00 92.38 85 VAL A N 1
ATOM 656 C CA . VAL A 1 85 ? 20.406 6.676 -16.581 1.00 92.38 85 VAL A CA 1
ATOM 657 C C . VAL A 1 85 ? 21.320 7.620 -15.807 1.00 92.38 85 VAL A C 1
ATOM 659 O O . VAL A 1 85 ? 21.623 8.728 -16.253 1.00 92.38 85 VAL A O 1
ATOM 662 N N . TYR A 1 86 ? 21.772 7.202 -14.626 1.00 91.88 86 TYR A N 1
ATOM 663 C CA . TYR A 1 86 ? 22.712 7.992 -13.835 1.00 91.88 86 TYR A CA 1
ATOM 664 C C . TYR A 1 86 ? 24.137 7.858 -14.379 1.00 91.88 86 TYR A C 1
ATOM 666 O O . TYR A 1 86 ? 24.706 6.769 -14.388 1.00 91.88 86 TYR A O 1
ATOM 674 N N . ASP A 1 87 ? 24.743 8.979 -14.765 1.00 91.94 87 ASP A N 1
ATOM 675 C CA . ASP A 1 87 ? 26.155 9.049 -15.124 1.00 91.94 87 ASP A CA 1
ATOM 676 C C . ASP A 1 87 ? 26.994 9.430 -13.886 1.00 91.94 87 ASP A C 1
ATOM 678 O O . ASP A 1 87 ? 26.915 10.569 -13.405 1.00 91.94 87 ASP A O 1
ATOM 682 N N . PRO A 1 88 ? 27.836 8.518 -13.362 1.00 91.06 88 PRO A N 1
ATOM 683 C CA . PRO A 1 88 ? 28.658 8.788 -12.187 1.00 91.06 88 PRO A CA 1
ATOM 684 C C . PRO A 1 88 ? 29.788 9.792 -12.447 1.00 91.06 88 PRO A C 1
ATOM 686 O O . PRO A 1 88 ? 30.233 10.445 -11.500 1.00 91.06 88 PRO A O 1
ATOM 689 N N . ALA A 1 89 ? 30.249 9.943 -13.693 1.00 95.12 89 ALA A N 1
ATOM 690 C CA . ALA A 1 89 ? 31.311 10.883 -14.038 1.00 95.12 89 ALA A CA 1
ATOM 691 C C . ALA A 1 89 ? 30.803 12.328 -13.980 1.00 95.12 89 ALA A C 1
ATOM 693 O O . ALA A 1 89 ? 31.463 13.201 -13.413 1.00 95.12 89 ALA A O 1
ATOM 694 N N . THR A 1 90 ? 29.604 12.575 -14.514 1.00 95.69 90 THR A N 1
ATOM 695 C CA . THR A 1 90 ? 28.979 13.908 -14.487 1.00 95.69 90 THR A CA 1
ATOM 696 C C . THR A 1 90 ? 28.086 14.140 -13.269 1.00 95.69 90 THR A C 1
ATOM 698 O O . THR A 1 90 ? 27.726 15.287 -12.991 1.00 95.69 90 THR A O 1
ATOM 701 N N . LYS A 1 91 ? 27.770 13.080 -12.511 1.00 94.25 91 LYS A N 1
ATOM 702 C CA . LYS A 1 91 ? 26.831 13.066 -11.376 1.00 94.25 91 LYS A CA 1
ATOM 703 C C . LYS A 1 91 ? 25.445 13.577 -11.760 1.00 94.25 91 LYS A C 1
ATOM 705 O O . LYS A 1 91 ? 24.818 14.334 -11.015 1.00 94.25 91 LYS A O 1
ATOM 710 N N . ARG A 1 92 ? 24.987 13.217 -12.958 1.00 93.88 92 ARG A N 1
ATOM 711 C CA . ARG A 1 92 ? 23.710 13.665 -13.520 1.00 93.88 92 ARG A CA 1
ATOM 712 C C . ARG A 1 92 ? 22.958 12.494 -14.122 1.00 93.88 92 ARG A C 1
ATOM 714 O O . ARG A 1 92 ? 23.561 11.574 -14.660 1.00 93.88 92 ARG A O 1
ATOM 721 N N . PHE A 1 93 ? 21.637 12.572 -14.057 1.00 92.44 93 PHE A N 1
ATOM 722 C CA . PHE A 1 93 ? 20.769 11.711 -14.846 1.00 92.44 93 PHE A CA 1
ATOM 723 C C . PHE A 1 93 ? 20.758 12.189 -16.298 1.00 92.44 93 PHE A C 1
ATOM 725 O O . PHE A 1 93 ? 20.714 13.396 -16.556 1.00 92.44 93 PHE A O 1
ATOM 732 N N . GLN A 1 94 ? 20.836 11.243 -17.227 1.00 92.81 94 GLN A N 1
ATOM 733 C CA . GLN A 1 94 ? 20.853 11.472 -18.664 1.00 92.81 94 GLN A CA 1
ATOM 734 C C . GLN A 1 94 ? 19.643 10.790 -19.290 1.00 92.81 94 GLN A C 1
ATOM 736 O O . GLN A 1 94 ? 19.418 9.599 -19.084 1.00 92.81 94 GLN A O 1
ATOM 741 N N . ALA A 1 95 ? 18.871 11.560 -20.051 1.00 92.69 95 ALA A N 1
ATOM 742 C CA . ALA A 1 95 ? 17.736 11.028 -20.783 1.00 92.69 95 ALA A CA 1
ATOM 743 C C . ALA A 1 95 ? 18.215 10.125 -21.924 1.00 92.69 95 ALA A C 1
ATOM 745 O O . ALA A 1 95 ? 19.105 10.506 -22.686 1.00 92.69 95 ALA A O 1
ATOM 746 N N . VAL A 1 96 ? 17.580 8.963 -22.057 1.00 92.44 96 VAL A N 1
ATOM 747 C CA . VAL A 1 96 ? 17.841 7.993 -23.136 1.00 92.44 96 VAL A CA 1
ATOM 748 C C . VAL A 1 96 ? 16.982 8.257 -24.381 1.00 92.44 96 VAL A C 1
ATOM 750 O O . VAL A 1 96 ? 17.348 7.882 -25.491 1.00 92.44 96 VAL A O 1
ATOM 753 N N . GLY A 1 97 ? 15.897 9.023 -24.215 1.00 89.38 97 GLY A N 1
ATOM 754 C CA . GLY A 1 97 ? 15.016 9.478 -25.290 1.00 89.38 97 GLY A CA 1
ATOM 755 C C . GLY A 1 97 ? 13.794 8.580 -25.501 1.00 89.38 97 GLY A C 1
ATOM 756 O O . GLY A 1 97 ? 13.762 7.433 -25.084 1.00 89.38 97 GLY A O 1
ATOM 757 N N . PHE A 1 98 ? 12.761 9.119 -26.155 1.00 88.06 98 PHE A N 1
ATOM 758 C CA . PHE A 1 98 ? 11.520 8.380 -26.449 1.00 88.06 98 PHE A CA 1
ATOM 759 C C . PHE A 1 98 ? 11.679 7.370 -27.600 1.00 88.06 98 PHE A C 1
ATOM 761 O O . PHE A 1 98 ? 10.925 6.409 -27.711 1.00 88.06 98 PHE A O 1
ATOM 768 N N . GLN A 1 99 ? 12.649 7.613 -28.483 1.00 93.19 99 GLN A N 1
ATOM 769 C CA . GLN A 1 99 ? 12.997 6.749 -29.610 1.00 93.19 99 GLN A CA 1
ATOM 770 C C . GLN A 1 99 ? 14.514 6.536 -29.605 1.00 93.19 99 GLN A C 1
ATOM 772 O O . GLN A 1 99 ? 15.222 7.189 -30.374 1.00 93.19 99 GLN A O 1
ATOM 777 N N . PRO A 1 100 ? 15.025 5.710 -28.680 1.00 92.56 100 PRO A N 1
ATOM 778 C CA . PRO A 1 100 ? 16.450 5.456 -28.579 1.00 92.56 100 PRO A CA 1
ATOM 779 C C . PRO A 1 100 ? 16.953 4.627 -29.768 1.00 92.56 100 PRO A C 1
ATOM 781 O O . PRO A 1 100 ? 16.197 3.919 -30.438 1.00 92.56 100 PRO A O 1
ATOM 784 N N . GLU A 1 101 ? 18.263 4.673 -30.005 1.00 95.12 101 GLU A N 1
ATOM 785 C CA . GLU A 1 101 ? 18.922 3.754 -30.936 1.00 95.12 101 GLU A CA 1
ATOM 786 C C . GLU A 1 101 ? 18.753 2.297 -30.480 1.00 95.12 101 GLU A C 1
ATOM 788 O O . GLU A 1 101 ? 18.611 2.009 -29.290 1.00 95.12 101 GLU A O 1
ATOM 793 N N . PHE A 1 102 ? 18.848 1.345 -31.413 1.00 95.56 102 PHE A N 1
ATOM 794 C CA . PHE A 1 102 ? 18.619 -0.077 -31.117 1.00 95.56 102 PHE A CA 1
ATOM 795 C C . PHE A 1 102 ? 19.484 -0.613 -29.964 1.00 95.56 102 PHE A C 1
ATOM 797 O O . PHE A 1 102 ? 19.026 -1.429 -29.168 1.00 95.56 102 PHE A O 1
ATOM 804 N N . ALA A 1 103 ? 20.732 -0.146 -29.860 1.00 96.31 103 ALA A N 1
ATOM 805 C CA . ALA A 1 103 ? 21.638 -0.549 -28.789 1.00 96.31 103 ALA A CA 1
ATOM 806 C C . ALA A 1 103 ? 21.112 -0.164 -27.396 1.00 96.31 103 ALA A C 1
ATOM 808 O O . ALA A 1 103 ? 21.270 -0.939 -26.459 1.00 96.31 103 ALA A O 1
ATOM 809 N N . GLU A 1 104 ? 20.470 0.997 -27.275 1.00 95.75 104 GLU A N 1
ATOM 810 C CA . GLU A 1 104 ? 19.858 1.462 -26.031 1.00 95.75 104 GLU A CA 1
ATOM 811 C C . GLU A 1 104 ? 18.506 0.775 -25.793 1.00 95.75 104 GLU A C 1
ATOM 813 O O . GLU A 1 104 ? 18.272 0.258 -24.704 1.00 95.75 104 GLU A O 1
ATOM 818 N N . GLY A 1 105 ? 17.681 0.610 -26.833 1.00 95.44 105 GLY A N 1
ATOM 819 C CA . GLY A 1 105 ? 16.445 -0.177 -26.731 1.00 95.44 105 GLY A CA 1
ATOM 820 C C . GLY A 1 105 ? 16.684 -1.628 -26.282 1.00 95.44 105 GLY A C 1
ATOM 821 O O . GLY A 1 105 ? 15.872 -2.199 -25.555 1.00 95.44 105 GLY A O 1
ATOM 822 N N . HIS A 1 106 ? 17.824 -2.225 -26.649 1.00 95.81 106 HIS A N 1
ATOM 823 C CA . HIS A 1 106 ? 18.239 -3.525 -26.119 1.00 95.81 106 HIS A CA 1
ATOM 824 C C . HIS A 1 106 ? 18.517 -3.478 -24.609 1.00 95.81 106 HIS A C 1
ATOM 826 O O . HIS A 1 106 ? 18.127 -4.403 -23.901 1.00 95.81 106 HIS A O 1
ATOM 832 N N . GLN A 1 107 ? 19.165 -2.420 -24.109 1.00 96.00 107 GLN A N 1
ATOM 833 C CA . GLN A 1 107 ? 19.414 -2.270 -22.673 1.00 96.00 107 GLN A CA 1
ATOM 834 C C . GLN A 1 107 ? 18.101 -2.153 -21.904 1.00 96.00 107 GLN A C 1
ATOM 836 O O . GLN A 1 107 ? 17.895 -2.914 -20.963 1.00 96.00 107 GLN A O 1
ATOM 841 N N . GLU A 1 108 ? 17.186 -1.292 -22.354 1.00 95.19 108 GLU A N 1
ATOM 842 C CA . GLU A 1 108 ? 15.858 -1.165 -21.745 1.00 95.19 108 GLU A CA 1
ATOM 843 C C . GLU A 1 108 ? 15.110 -2.506 -21.737 1.00 95.19 108 GLU A C 1
ATOM 845 O O . GLU A 1 108 ? 14.565 -2.920 -20.715 1.00 95.19 108 GLU A O 1
ATOM 850 N N . ALA A 1 109 ? 15.140 -3.253 -22.844 1.00 94.69 109 ALA A N 1
ATOM 851 C CA . ALA A 1 109 ? 14.503 -4.566 -22.904 1.00 94.69 109 ALA A CA 1
ATOM 852 C C . ALA A 1 109 ? 15.043 -5.532 -21.834 1.00 94.69 109 ALA A C 1
ATOM 854 O O . ALA A 1 109 ? 14.257 -6.250 -21.216 1.00 94.69 109 ALA A O 1
ATOM 855 N N . MET A 1 110 ? 16.355 -5.540 -21.583 1.00 96.62 110 MET A N 1
ATOM 856 C CA . MET A 1 110 ? 16.963 -6.399 -20.560 1.00 96.62 110 MET A CA 1
ATOM 857 C C . MET A 1 110 ? 16.593 -5.972 -19.133 1.00 96.62 110 MET A C 1
ATOM 859 O O . MET A 1 110 ? 16.302 -6.826 -18.296 1.00 96.62 110 MET A O 1
ATOM 863 N N . GLU A 1 111 ? 16.536 -4.669 -18.859 1.00 95.31 111 GLU A N 1
ATOM 864 C CA . GLU A 1 111 ? 16.108 -4.123 -17.564 1.00 95.31 111 GLU A CA 1
ATOM 865 C C . GLU A 1 111 ? 14.678 -4.525 -17.225 1.00 95.31 111 GLU A C 1
ATOM 867 O O . GLU A 1 111 ? 14.395 -5.088 -16.164 1.00 95.31 111 GLU A O 1
ATOM 872 N N . PHE A 1 112 ? 13.761 -4.258 -18.153 1.00 93.69 112 PHE A N 1
ATOM 873 C CA . PHE A 1 112 ? 12.352 -4.523 -17.926 1.00 93.69 112 PHE A CA 1
ATOM 874 C C . PHE A 1 112 ? 12.039 -6.016 -18.019 1.00 93.69 112 PHE A C 1
ATOM 876 O O . PHE A 1 112 ? 11.128 -6.461 -17.329 1.00 93.69 112 PHE A O 1
ATOM 883 N N . ALA A 1 113 ? 12.822 -6.827 -18.741 1.00 95.94 113 ALA A N 1
ATOM 884 C CA . ALA A 1 113 ? 12.717 -8.285 -18.658 1.00 95.94 113 ALA A CA 1
ATOM 885 C C . ALA A 1 113 ? 12.966 -8.800 -17.228 1.00 95.94 113 ALA A C 1
ATOM 887 O O . ALA A 1 113 ? 12.198 -9.635 -16.746 1.00 95.94 113 ALA A O 1
ATOM 888 N N . SER A 1 114 ? 13.965 -8.266 -16.517 1.00 96.31 114 SER A N 1
ATOM 889 C CA . SER A 1 114 ? 14.188 -8.587 -15.098 1.00 96.31 114 SER A CA 1
ATOM 890 C C . SER A 1 114 ? 13.002 -8.168 -14.224 1.00 96.31 114 SER A C 1
ATOM 892 O O . SER A 1 114 ? 12.557 -8.938 -13.374 1.00 96.31 114 SER A O 1
ATOM 894 N N . GLY A 1 115 ? 12.430 -6.987 -14.476 1.00 95.75 115 GLY A N 1
ATOM 895 C CA . GLY A 1 115 ? 11.202 -6.544 -13.810 1.00 95.75 115 GLY A CA 1
ATOM 896 C C . GLY A 1 115 ? 10.012 -7.483 -14.051 1.00 95.75 115 GLY A C 1
ATOM 897 O O . GLY A 1 115 ? 9.298 -7.830 -13.113 1.00 95.75 115 GLY A O 1
ATOM 898 N N . GLN A 1 116 ? 9.831 -7.962 -15.285 1.00 95.69 116 GLN A N 1
ATOM 899 C CA . GLN A 1 116 ? 8.764 -8.910 -15.627 1.00 95.69 116 GLN A CA 1
ATOM 900 C C . GLN A 1 116 ? 8.939 -10.257 -14.914 1.00 95.69 116 GLN A C 1
ATOM 902 O O . GLN A 1 116 ? 7.954 -10.838 -14.462 1.00 95.69 116 GLN A O 1
ATOM 907 N N . ILE A 1 117 ? 10.176 -10.744 -14.760 1.00 97.56 117 ILE A N 1
ATOM 908 C CA . ILE A 1 117 ? 10.457 -11.942 -13.953 1.00 97.56 117 ILE A CA 1
ATOM 909 C C . ILE A 1 117 ? 10.053 -11.701 -12.494 1.00 97.56 117 ILE A C 1
ATOM 911 O O . ILE A 1 117 ? 9.350 -12.528 -11.916 1.00 97.56 117 ILE A O 1
ATOM 915 N N . ALA A 1 118 ? 10.399 -10.547 -11.921 1.00 98.06 118 ALA A N 1
ATOM 916 C CA . ALA A 1 118 ? 10.019 -10.207 -10.553 1.00 98.06 118 ALA A CA 1
ATOM 917 C C . ALA A 1 118 ? 8.494 -10.099 -10.353 1.00 98.06 118 ALA A C 1
ATOM 919 O O . ALA A 1 118 ? 7.990 -10.457 -9.292 1.00 98.06 118 ALA A O 1
ATOM 920 N N . ILE A 1 119 ? 7.723 -9.689 -11.367 1.00 97.44 119 ILE A N 1
ATOM 921 C CA . ILE A 1 119 ? 6.250 -9.752 -11.304 1.00 97.44 119 ILE A CA 1
ATOM 922 C C . ILE A 1 119 ? 5.764 -11.200 -11.197 1.00 97.44 119 ILE A C 1
ATOM 924 O O . ILE A 1 119 ? 4.845 -11.483 -10.427 1.00 97.44 119 ILE A O 1
ATOM 928 N N . LEU A 1 120 ? 6.373 -12.131 -11.937 1.00 97.88 120 LEU A N 1
ATOM 929 C CA . LEU A 1 120 ? 6.035 -13.555 -11.832 1.00 97.88 120 LEU A CA 1
ATOM 930 C C . LEU A 1 120 ? 6.395 -14.118 -10.450 1.00 97.88 120 LEU A C 1
ATOM 932 O O . LEU A 1 120 ? 5.660 -14.952 -9.924 1.00 97.88 120 LEU A O 1
ATOM 936 N N . GLU A 1 121 ? 7.477 -13.639 -9.838 1.00 98.56 121 GLU A N 1
ATOM 937 C CA . GLU A 1 121 ? 7.836 -13.977 -8.458 1.00 98.56 121 GLU A CA 1
ATOM 938 C C . GLU A 1 121 ? 6.806 -13.444 -7.455 1.00 98.56 121 GLU A C 1
ATOM 940 O O . GLU A 1 121 ? 6.366 -14.201 -6.591 1.00 98.56 121 GLU A O 1
ATOM 945 N N . VAL A 1 122 ? 6.349 -12.194 -7.606 1.00 98.38 122 VAL A N 1
ATOM 946 C CA . VAL A 1 122 ? 5.261 -11.622 -6.790 1.00 98.38 122 VAL A CA 1
ATOM 947 C C . VAL A 1 122 ? 3.977 -12.436 -6.953 1.00 98.38 122 VAL A C 1
ATOM 949 O O . VAL A 1 122 ? 3.331 -12.775 -5.963 1.00 98.38 122 VAL A O 1
ATOM 952 N N . ALA A 1 123 ? 3.615 -12.799 -8.186 1.00 97.88 123 ALA A N 1
ATOM 953 C CA . ALA A 1 123 ? 2.436 -13.615 -8.459 1.00 97.88 123 ALA A CA 1
ATOM 954 C C . ALA A 1 123 ? 2.544 -15.011 -7.826 1.00 97.88 123 ALA A C 1
ATOM 956 O O . ALA A 1 123 ? 1.571 -15.512 -7.261 1.00 97.88 123 ALA A O 1
ATOM 957 N N . LYS A 1 124 ? 3.730 -15.630 -7.883 1.00 98.38 124 LYS A N 1
ATOM 958 C CA . LYS A 1 124 ? 4.001 -16.908 -7.221 1.00 98.38 124 LYS A CA 1
ATOM 959 C C . LYS A 1 124 ? 3.890 -16.785 -5.701 1.00 98.38 124 LYS A C 1
ATOM 961 O O . LYS A 1 124 ? 3.216 -17.611 -5.094 1.00 98.38 124 LYS A O 1
ATOM 966 N N . ALA A 1 125 ? 4.513 -15.767 -5.106 1.00 97.69 125 ALA A N 1
ATOM 967 C CA . ALA A 1 125 ? 4.448 -15.520 -3.668 1.00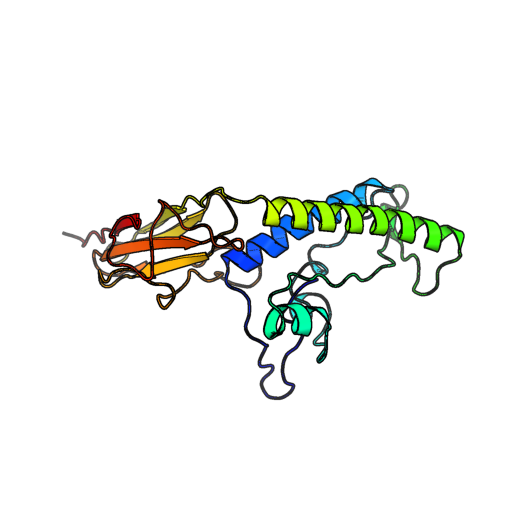 97.69 125 ALA A CA 1
ATOM 968 C C . ALA A 1 125 ? 2.995 -15.334 -3.210 1.00 97.69 125 ALA A C 1
ATOM 970 O O . ALA A 1 125 ? 2.560 -16.010 -2.288 1.00 97.69 125 ALA A O 1
ATOM 971 N N . PHE A 1 126 ? 2.217 -14.519 -3.927 1.00 97.56 126 PHE A N 1
ATOM 972 C CA . PHE A 1 126 ? 0.788 -14.331 -3.672 1.00 97.56 126 PHE A CA 1
ATOM 973 C C . PHE A 1 126 ? -0.016 -15.640 -3.769 1.00 97.56 126 PHE A C 1
ATOM 975 O O . PHE A 1 126 ? -0.870 -15.916 -2.930 1.00 97.56 126 PHE A O 1
ATOM 982 N N . ALA A 1 127 ? 0.241 -16.473 -4.783 1.00 97.44 127 ALA A N 1
ATOM 983 C CA . ALA A 1 127 ? -0.480 -17.736 -4.960 1.00 97.44 127 ALA A CA 1
ATOM 984 C C . ALA A 1 127 ? -0.197 -18.746 -3.832 1.00 97.44 127 ALA A C 1
ATOM 986 O O . ALA A 1 127 ? -1.100 -19.487 -3.412 1.00 97.44 127 ALA A O 1
ATOM 987 N N . ASP A 1 128 ? 1.045 -18.758 -3.349 1.00 98.19 128 ASP A N 1
ATOM 988 C CA . ASP A 1 128 ? 1.535 -19.657 -2.304 1.00 98.19 128 ASP A CA 1
ATOM 989 C C . ASP A 1 128 ? 1.272 -19.130 -0.883 1.00 98.19 128 ASP A C 1
ATOM 991 O O . ASP A 1 128 ? 1.417 -19.889 0.077 1.00 98.19 128 ASP A O 1
ATOM 995 N N . ASP A 1 129 ? 0.845 -17.874 -0.738 1.00 98.00 129 ASP A N 1
ATOM 996 C CA . ASP A 1 129 ? 0.674 -17.223 0.556 1.00 98.00 129 ASP A CA 1
ATOM 997 C C . ASP A 1 129 ? -0.458 -17.850 1.384 1.00 98.00 129 ASP A C 1
ATOM 999 O O . ASP A 1 129 ? -1.641 -17.823 1.028 1.00 98.00 129 ASP A O 1
ATOM 1003 N N . ARG A 1 130 ? -0.069 -18.441 2.514 1.00 97.50 130 ARG A N 1
ATOM 1004 C CA . ARG A 1 130 ? -0.953 -18.992 3.550 1.00 97.50 130 ARG A CA 1
ATOM 1005 C C . ARG A 1 130 ? -0.571 -18.474 4.937 1.00 97.50 130 ARG A C 1
ATOM 1007 O O . ARG A 1 130 ? -1.087 -18.990 5.938 1.00 97.50 130 ARG A O 1
ATOM 1014 N N . GLU A 1 131 ? 0.379 -17.544 5.003 1.00 97.56 131 GLU A N 1
ATOM 1015 C CA . GLU A 1 131 ? 0.787 -16.921 6.253 1.00 97.56 131 GLU A CA 1
ATOM 1016 C C . GLU A 1 131 ? -0.294 -15.923 6.662 1.00 97.56 131 GLU A C 1
ATOM 1018 O O . GLU A 1 131 ? -1.060 -15.449 5.838 1.00 97.56 131 GLU A O 1
ATOM 1023 N N . ARG A 1 132 ? -0.502 -15.738 7.964 1.00 98.31 132 ARG A N 1
ATOM 1024 C CA . ARG A 1 132 ? -1.548 -14.830 8.442 1.00 98.31 132 ARG A CA 1
ATOM 1025 C C . ARG A 1 132 ? -0.868 -13.586 8.974 1.00 98.31 132 ARG A C 1
ATOM 1027 O O . ARG A 1 132 ? 0.006 -13.762 9.826 1.00 98.31 132 ARG A O 1
ATOM 1034 N N . PRO A 1 133 ? -1.402 -12.393 8.675 1.00 98.44 133 PRO A N 1
ATOM 1035 C CA . PRO A 1 133 ? -0.822 -11.174 9.191 1.00 98.44 133 PRO A CA 1
ATOM 1036 C C . PRO A 1 133 ? -0.957 -11.117 10.709 1.00 98.44 133 PRO A C 1
ATOM 1038 O O . PRO A 1 133 ? -1.991 -11.488 11.285 1.00 98.44 133 PRO A O 1
ATOM 1041 N N . GLY A 1 134 ? 0.079 -10.607 11.354 1.00 98.62 134 GLY A N 1
ATOM 1042 C CA . GLY A 1 134 ? 0.086 -10.153 12.730 1.00 98.62 134 GLY A CA 1
ATOM 1043 C C . GLY A 1 134 ? -0.103 -8.641 12.801 1.00 98.62 134 GLY A C 1
ATOM 1044 O O . GLY A 1 134 ? 0.409 -7.876 11.987 1.00 98.62 134 GLY A O 1
ATOM 1045 N N . SER A 1 135 ? -0.863 -8.182 13.794 1.00 98.62 135 SER A N 1
ATOM 1046 C CA . SER A 1 135 ? -1.044 -6.755 14.040 1.00 98.62 135 SER A CA 1
ATOM 1047 C C . SER A 1 135 ? -1.042 -6.392 15.518 1.00 98.62 135 SER A C 1
ATOM 1049 O O . SER A 1 135 ? -1.563 -7.126 16.351 1.00 98.62 135 SER A O 1
ATOM 1051 N N . ASP A 1 136 ? -0.530 -5.221 15.870 1.00 98.50 136 ASP A N 1
ATOM 1052 C CA . ASP A 1 136 ? -0.517 -4.731 17.247 1.00 98.50 136 ASP A CA 1
ATOM 1053 C C . ASP A 1 136 ? -0.988 -3.278 17.319 1.00 98.50 136 ASP A C 1
ATOM 1055 O O . ASP A 1 136 ? -0.766 -2.476 16.412 1.00 98.50 136 ASP A O 1
ATOM 1059 N N . LEU A 1 137 ? -1.674 -2.928 18.410 1.00 98.56 137 LEU A N 1
ATOM 1060 C CA . LEU A 1 137 ? -2.061 -1.549 18.680 1.00 98.56 137 LEU A CA 1
ATOM 1061 C C . LEU A 1 137 ? -0.875 -0.820 19.309 1.00 98.56 137 LEU A C 1
ATOM 1063 O O . LEU A 1 137 ? -0.314 -1.252 20.316 1.00 98.56 137 LEU A O 1
ATOM 1067 N N . LYS A 1 138 ? -0.520 0.338 18.751 1.00 98.31 138 LYS A N 1
ATOM 1068 C CA . LYS A 1 138 ? 0.566 1.175 19.254 1.00 98.31 138 LYS A CA 1
ATOM 1069 C C . LYS A 1 138 ? 0.052 2.524 19.724 1.00 98.31 138 LYS A C 1
ATOM 1071 O O . LYS A 1 138 ? -0.334 3.366 18.918 1.00 98.31 138 LYS A O 1
ATOM 1076 N N . VAL A 1 139 ? 0.106 2.779 21.032 1.00 98.06 139 VAL A N 1
ATOM 1077 C CA . VAL A 1 139 ? -0.156 4.126 21.563 1.00 98.06 139 VAL A CA 1
ATOM 1078 C C . VAL A 1 139 ? 0.980 5.068 21.167 1.00 98.06 139 VAL A C 1
ATOM 1080 O O . VAL A 1 139 ? 2.134 4.844 21.530 1.00 98.06 139 VAL A O 1
ATOM 1083 N N . THR A 1 140 ? 0.639 6.142 20.457 1.00 97.56 140 THR A N 1
ATOM 1084 C CA . THR A 1 140 ? 1.581 7.139 19.927 1.00 97.56 140 THR A CA 1
ATOM 1085 C C . THR A 1 140 ? 1.562 8.453 20.702 1.00 97.56 140 THR A C 1
ATOM 1087 O O . THR A 1 140 ? 2.467 9.265 20.545 1.00 97.56 140 THR A O 1
ATOM 1090 N N . GLY A 1 141 ? 0.538 8.698 21.522 1.00 96.94 141 GLY A N 1
ATOM 1091 C CA . GLY A 1 141 ? 0.432 9.923 22.311 1.00 96.94 141 GLY A CA 1
ATOM 1092 C C . GLY A 1 141 ? -0.637 9.837 23.391 1.00 96.94 141 GLY A C 1
ATOM 1093 O O . GLY A 1 141 ? -1.613 9.102 23.257 1.00 96.94 141 GLY A O 1
ATOM 1094 N N . ARG A 1 142 ? -0.451 10.588 24.479 1.00 96.31 142 ARG A N 1
ATOM 1095 C CA . ARG A 1 142 ? -1.428 10.726 25.566 1.00 96.31 142 ARG A CA 1
ATOM 1096 C C . ARG A 1 142 ? -1.468 12.170 26.047 1.00 96.31 142 ARG A C 1
ATOM 1098 O O . ARG A 1 142 ? -0.426 12.805 26.179 1.00 96.31 142 ARG A O 1
ATOM 1105 N N . THR A 1 143 ? -2.664 12.647 26.351 1.00 93.81 143 THR A N 1
ATOM 1106 C CA . THR A 1 143 ? -2.930 13.891 27.081 1.00 93.81 143 THR A CA 1
ATOM 1107 C C . THR A 1 143 ? -3.780 13.557 28.315 1.00 93.81 143 THR A C 1
ATOM 1109 O O . THR A 1 143 ? -4.137 12.397 28.531 1.00 93.81 143 THR A O 1
ATOM 1112 N N . GLY A 1 144 ? -4.124 14.558 29.132 1.00 90.38 144 GLY A N 1
ATOM 1113 C CA . GLY A 1 144 ? -5.042 14.362 30.265 1.00 90.38 144 GLY A CA 1
ATOM 1114 C C . GLY A 1 144 ? -6.491 14.053 29.859 1.00 90.38 144 GLY A C 1
ATOM 1115 O O . GLY A 1 144 ? -7.284 13.640 30.699 1.00 90.38 144 GLY A O 1
ATOM 1116 N N . THR A 1 145 ? -6.849 14.250 28.588 1.00 95.12 145 THR A N 1
ATOM 1117 C CA . THR A 1 145 ? -8.224 14.096 28.084 1.00 95.12 145 THR A CA 1
ATOM 1118 C C . THR A 1 145 ? -8.330 13.172 26.877 1.00 95.12 145 THR A C 1
ATOM 1120 O O . THR A 1 145 ? -9.438 12.855 26.462 1.00 95.12 145 THR A O 1
ATOM 1123 N N . SER A 1 146 ? -7.216 12.708 26.308 1.00 97.19 146 SER A N 1
ATOM 1124 C CA . SER A 1 146 ? -7.239 11.846 25.129 1.00 97.19 146 SER A CA 1
ATOM 1125 C C . SER A 1 146 ? -6.038 10.911 25.042 1.00 97.19 146 SER A C 1
ATOM 1127 O O . SER A 1 146 ? -4.951 11.205 25.535 1.00 97.19 146 SER A O 1
ATOM 1129 N N . THR A 1 147 ? -6.205 9.797 24.337 1.00 98.38 147 THR A N 1
ATOM 1130 C CA . THR A 1 147 ? -5.110 8.913 23.924 1.00 98.38 147 THR A CA 1
ATOM 1131 C C . THR A 1 147 ? -5.166 8.695 22.424 1.00 98.38 147 THR A C 1
ATOM 1133 O O . THR A 1 147 ? -6.231 8.435 21.870 1.00 98.38 147 THR A O 1
ATOM 1136 N N . THR A 1 148 ? -4.010 8.793 21.777 1.00 98.50 148 THR A N 1
ATOM 1137 C CA . THR A 1 148 ? -3.837 8.593 20.340 1.00 98.50 148 THR A CA 1
ATOM 1138 C C . THR A 1 148 ? -3.037 7.324 20.095 1.00 98.50 148 THR A C 1
ATOM 1140 O O . THR A 1 148 ? -2.008 7.102 20.736 1.00 98.50 148 THR A O 1
ATOM 1143 N N . PHE A 1 149 ? -3.490 6.500 19.160 1.00 98.56 149 PHE A N 1
ATOM 1144 C CA . PHE A 1 149 ? -2.834 5.258 18.774 1.00 98.56 149 PHE A CA 1
ATOM 1145 C C . PHE A 1 149 ? -2.880 5.043 17.260 1.00 98.56 149 PHE A C 1
ATOM 1147 O O . PHE A 1 149 ? -3.566 5.753 16.527 1.00 98.56 149 PHE A O 1
ATOM 1154 N N . THR A 1 150 ? -2.138 4.048 16.796 1.00 98.62 150 THR A N 1
ATOM 1155 C CA . THR A 1 150 ? -2.226 3.488 15.447 1.00 98.62 150 THR A CA 1
ATOM 1156 C C . THR A 1 150 ? -2.107 1.961 15.524 1.00 98.62 150 THR A C 1
ATOM 1158 O O . THR A 1 150 ? -2.023 1.420 16.629 1.00 98.62 150 THR A O 1
ATOM 1161 N N . PHE A 1 151 ? -2.115 1.269 14.386 1.00 98.62 151 PHE A N 1
ATOM 1162 C CA . PHE A 1 151 ? -1.811 -0.161 14.325 1.00 98.62 151 PHE A CA 1
ATOM 1163 C C . PHE A 1 151 ? -0.518 -0.391 13.543 1.00 98.62 151 PHE A C 1
ATOM 1165 O O . PHE A 1 151 ? -0.294 0.241 12.511 1.00 98.62 151 PHE A O 1
ATOM 1172 N N . GLU A 1 152 ? 0.307 -1.303 14.037 1.00 97.69 152 GLU A N 1
ATOM 1173 C CA . GLU A 1 152 ? 1.462 -1.858 13.332 1.00 97.69 152 GLU A CA 1
ATOM 1174 C C . GLU A 1 152 ? 1.076 -3.241 12.797 1.00 97.69 152 GLU A C 1
ATOM 1176 O O . GLU A 1 152 ? 0.310 -3.959 13.441 1.00 97.69 152 GLU A O 1
ATOM 1181 N N . VAL A 1 153 ? 1.564 -3.586 11.608 1.00 98.00 153 VAL A N 1
ATOM 1182 C CA . VAL A 1 153 ? 1.376 -4.892 10.963 1.00 98.00 153 VAL A CA 1
ATOM 1183 C C . VAL A 1 153 ? 2.745 -5.439 10.572 1.00 98.00 153 VAL A C 1
ATOM 1185 O O . VAL A 1 153 ? 3.623 -4.654 10.208 1.00 98.00 153 VAL A O 1
ATOM 1188 N N . ASP A 1 154 ? 2.945 -6.748 10.688 1.00 97.69 154 ASP A N 1
ATOM 1189 C CA . ASP A 1 154 ? 4.205 -7.411 10.313 1.00 97.69 154 ASP A CA 1
ATOM 1190 C C . ASP A 1 154 ? 4.337 -7.637 8.799 1.00 97.69 154 ASP A C 1
ATOM 1192 O O . ASP A 1 154 ? 5.451 -7.703 8.282 1.00 97.69 154 ASP A O 1
ATOM 1196 N N . GLU A 1 155 ? 3.214 -7.643 8.085 1.00 97.75 155 GLU A N 1
ATOM 1197 C CA . GLU A 1 155 ? 3.138 -7.679 6.628 1.00 97.75 155 GLU A CA 1
ATOM 1198 C C . GLU A 1 155 ? 2.042 -6.740 6.076 1.00 97.75 155 GLU A C 1
ATOM 1200 O O . GLU A 1 155 ? 1.179 -6.265 6.827 1.00 97.75 155 GLU A O 1
ATOM 1205 N N . PRO A 1 156 ? 2.039 -6.421 4.765 1.00 98.06 156 PRO A N 1
ATOM 1206 C CA . PRO A 1 156 ? 1.009 -5.580 4.160 1.00 98.06 156 PRO A CA 1
ATOM 1207 C C . PRO A 1 156 ? -0.424 -6.125 4.314 1.00 98.06 156 PRO A C 1
ATOM 1209 O O . PRO A 1 156 ? -0.907 -6.924 3.515 1.00 98.06 156 PRO A O 1
ATOM 1212 N N . ALA A 1 157 ? -1.155 -5.608 5.304 1.00 98.50 157 ALA A N 1
ATOM 1213 C CA . ALA A 1 157 ? -2.514 -6.045 5.607 1.00 98.50 157 ALA A CA 1
ATOM 1214 C C . ALA A 1 157 ? -3.461 -4.892 5.964 1.00 98.50 157 ALA A C 1
ATOM 1216 O O . ALA A 1 157 ? -3.087 -3.873 6.549 1.00 98.50 157 ALA A O 1
ATOM 1217 N N . ASN A 1 158 ? -4.729 -5.037 5.580 1.00 98.62 158 ASN A N 1
ATOM 1218 C CA . ASN A 1 158 ? -5.791 -4.111 5.947 1.00 98.62 158 ASN A CA 1
ATOM 1219 C C . ASN A 1 158 ? -6.268 -4.416 7.367 1.00 98.62 158 ASN A C 1
ATOM 1221 O O . ASN A 1 158 ? -6.733 -5.522 7.634 1.00 98.62 158 ASN A O 1
ATOM 1225 N N . VAL A 1 159 ? -6.228 -3.420 8.253 1.00 98.81 159 VAL A N 1
ATOM 1226 C CA . VAL A 1 159 ? -6.742 -3.542 9.624 1.00 98.81 159 VAL A CA 1
ATOM 1227 C C . VAL A 1 159 ? -8.172 -3.021 9.696 1.00 98.81 159 VAL A C 1
ATOM 1229 O O . VAL A 1 159 ? -8.419 -1.859 9.383 1.00 98.81 159 VAL A O 1
ATOM 1232 N N . TYR A 1 160 ? -9.099 -3.862 10.147 1.00 98.75 160 TYR A N 1
ATOM 1233 C CA . TYR A 1 160 ? -10.502 -3.529 10.398 1.00 98.75 160 TYR A CA 1
ATOM 1234 C C . TYR A 1 160 ? -10.717 -3.392 11.899 1.00 98.75 160 TYR A C 1
ATOM 1236 O O . TYR A 1 160 ? -10.335 -4.297 12.642 1.00 98.75 160 TYR A O 1
ATOM 1244 N N . TYR A 1 161 ? -11.334 -2.304 12.360 1.00 98.75 161 TYR A N 1
ATOM 1245 C CA . TYR A 1 161 ? -11.448 -2.032 13.795 1.00 98.75 161 TYR A CA 1
ATOM 1246 C C . TYR A 1 161 ? -12.804 -1.461 14.216 1.00 98.75 161 TYR A C 1
ATOM 1248 O O . TYR A 1 161 ? -13.539 -0.869 13.427 1.00 98.75 161 TYR A O 1
ATOM 1256 N N . THR A 1 162 ? -13.117 -1.612 15.500 1.00 98.75 162 THR A N 1
ATOM 1257 C CA . THR A 1 162 ? -14.269 -1.000 16.170 1.00 98.75 162 THR A CA 1
ATOM 1258 C C . THR A 1 162 ? -13.817 -0.304 17.453 1.00 98.75 162 THR A C 1
ATOM 1260 O O . THR A 1 162 ? -12.875 -0.736 18.122 1.00 98.75 162 THR A O 1
ATOM 1263 N N . LEU A 1 163 ? -14.483 0.807 17.780 1.00 98.56 163 LEU A N 1
ATOM 1264 C CA . LEU A 1 163 ? -14.216 1.633 18.970 1.00 98.56 163 LEU A CA 1
ATOM 1265 C C . LEU A 1 163 ? -15.400 1.651 19.950 1.00 98.56 163 LEU A C 1
ATOM 1267 O O . LEU A 1 163 ? -15.342 2.272 21.005 1.00 98.56 163 LEU A O 1
ATOM 1271 N N . ASP A 1 164 ? -16.503 1.004 19.592 1.00 97.00 164 ASP A N 1
ATOM 1272 C CA . ASP A 1 164 ? -17.738 0.928 20.375 1.00 97.00 164 ASP A CA 1
ATOM 1273 C C . ASP A 1 164 ? -17.872 -0.407 21.128 1.00 97.00 164 ASP A C 1
ATOM 1275 O O . ASP A 1 164 ? -18.888 -0.667 21.768 1.00 97.00 164 ASP A O 1
ATOM 1279 N N . GLY A 1 165 ? -16.852 -1.268 21.050 1.00 93.69 165 GLY A N 1
ATOM 1280 C CA . GLY A 1 165 ? -16.879 -2.615 21.611 1.00 93.69 165 GLY A CA 1
ATOM 1281 C C . GLY A 1 165 ? -17.716 -3.610 20.800 1.00 93.69 165 GLY A C 1
ATOM 1282 O O . GLY A 1 165 ? -17.893 -4.742 21.247 1.00 93.69 165 GLY A O 1
ATOM 1283 N N . SER A 1 166 ? -18.219 -3.255 19.614 1.00 97.44 166 SER A N 1
ATOM 1284 C CA . SER A 1 166 ? -18.853 -4.220 18.710 1.00 97.44 166 SER A CA 1
ATOM 1285 C C . SER A 1 166 ? -17.819 -5.182 18.110 1.00 97.44 166 SER A C 1
ATOM 1287 O O . SER A 1 166 ? -16.610 -4.942 18.132 1.00 97.44 166 SER A O 1
ATOM 1289 N N . ARG A 1 167 ? -18.275 -6.333 17.613 1.00 97.94 167 ARG A N 1
ATOM 1290 C CA . ARG A 1 167 ? -17.409 -7.313 16.947 1.00 97.94 167 ARG A CA 1
ATOM 1291 C C . ARG A 1 167 ? -16.971 -6.763 15.576 1.00 97.94 167 ARG A C 1
ATOM 1293 O O . ARG A 1 167 ? -17.851 -6.421 14.788 1.00 97.94 167 ARG A O 1
ATOM 1300 N N . PRO A 1 168 ? -15.664 -6.703 15.260 1.00 98.44 168 PRO A N 1
ATOM 1301 C CA . PRO A 1 168 ? -15.207 -6.156 13.987 1.00 98.44 168 PRO A CA 1
ATOM 1302 C C . PRO A 1 168 ? -15.546 -7.102 12.824 1.00 98.44 168 PRO A C 1
ATOM 1304 O O . PRO A 1 168 ? -15.401 -8.318 12.937 1.00 98.44 168 PRO A O 1
ATOM 1307 N N . THR A 1 169 ? -15.985 -6.555 11.694 1.00 98.12 169 THR A N 1
ATOM 1308 C CA . THR A 1 169 ? -16.353 -7.298 10.473 1.00 98.12 169 THR A CA 1
ATOM 1309 C C . THR A 1 169 ? -15.654 -6.702 9.251 1.00 98.12 169 THR A C 1
ATOM 1311 O O . THR A 1 169 ? -14.988 -5.674 9.359 1.00 98.12 169 THR A O 1
ATOM 1314 N N . LEU A 1 170 ? -15.829 -7.302 8.070 1.00 97.19 170 LEU A N 1
ATOM 1315 C CA . LEU A 1 170 ? -15.335 -6.721 6.813 1.00 97.19 170 LEU A CA 1
ATOM 1316 C C . LEU A 1 170 ? -16.049 -5.409 6.428 1.00 97.19 170 LEU A C 1
ATOM 1318 O O . LEU A 1 170 ? -15.569 -4.684 5.560 1.00 97.19 170 LEU A O 1
ATOM 1322 N N . SER A 1 171 ? -17.163 -5.074 7.087 1.00 97.12 171 SER A N 1
ATOM 1323 C CA . SER A 1 171 ? -17.849 -3.781 6.952 1.00 97.12 171 SER A CA 1
ATOM 1324 C C . SER A 1 171 ? -17.401 -2.745 7.988 1.00 97.12 171 SER A C 1
ATOM 1326 O O . SER A 1 171 ? -17.856 -1.603 7.944 1.00 97.12 171 SER A O 1
ATOM 1328 N N . SER A 1 172 ? -16.537 -3.117 8.939 1.00 98.19 172 SER A N 1
ATOM 1329 C CA . SER A 1 172 ? -15.986 -2.174 9.915 1.00 98.19 172 SER A CA 1
ATOM 1330 C C . SER A 1 172 ? -15.037 -1.167 9.250 1.00 98.19 172 SER A C 1
ATOM 1332 O O . SER A 1 172 ? -14.446 -1.471 8.210 1.00 98.19 172 SER A O 1
ATOM 1334 N N . PRO A 1 173 ? -14.842 0.019 9.856 1.00 97.94 173 PRO A N 1
ATOM 1335 C CA . PRO A 1 173 ? -13.828 0.968 9.413 1.00 97.94 173 PRO A CA 1
ATOM 1336 C C . PRO A 1 173 ? -12.451 0.314 9.253 1.00 97.94 173 PRO A C 1
ATOM 1338 O O . PRO A 1 173 ? -12.017 -0.464 10.107 1.00 97.94 173 PRO A O 1
ATOM 1341 N N . LYS A 1 174 ? -11.762 0.658 8.160 1.00 97.81 174 LYS A N 1
ATOM 1342 C CA . LYS A 1 174 ? -10.380 0.242 7.902 1.00 97.81 174 LYS A CA 1
ATOM 1343 C C . LYS A 1 174 ? -9.405 1.309 8.388 1.00 97.81 174 LYS A C 1
ATOM 1345 O O . LYS A 1 174 ? -9.699 2.502 8.302 1.00 97.81 174 LYS A O 1
ATOM 1350 N N . LEU A 1 175 ? -8.225 0.894 8.841 1.00 98.12 175 LEU A N 1
ATOM 1351 C CA . LEU A 1 175 ? -7.093 1.799 9.012 1.00 98.12 175 LEU A CA 1
ATOM 1352 C C . LEU A 1 175 ? -6.764 2.440 7.654 1.00 98.12 175 LEU A C 1
ATOM 1354 O O . LEU A 1 175 ? -6.505 1.735 6.679 1.00 98.12 175 LEU A O 1
ATOM 1358 N N . ALA A 1 176 ? -6.805 3.767 7.591 1.00 96.88 176 ALA A N 1
ATOM 1359 C CA . ALA A 1 176 ? -6.440 4.538 6.408 1.00 96.88 176 ALA A CA 1
ATOM 1360 C C . ALA A 1 176 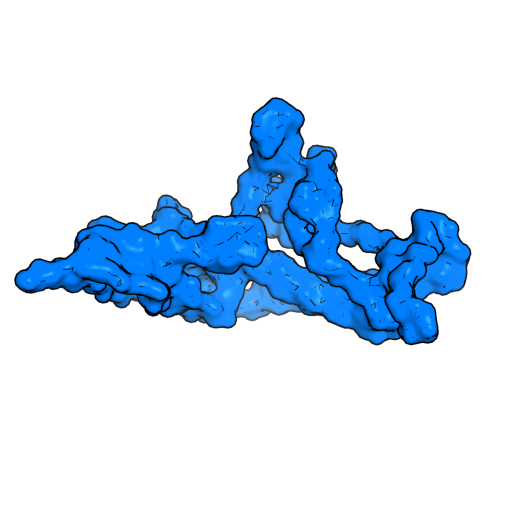? -4.975 5.003 6.459 1.00 96.88 176 ALA A C 1
ATOM 1362 O O . ALA A 1 176 ? -4.305 4.899 7.489 1.00 96.88 176 ALA A O 1
ATOM 1363 N N . ALA A 1 177 ? -4.489 5.559 5.349 1.00 94.69 177 ALA A N 1
ATOM 1364 C CA . ALA A 1 177 ? -3.254 6.334 5.354 1.00 94.69 177 ALA A CA 1
ATOM 1365 C C . ALA A 1 177 ? -3.473 7.672 6.087 1.00 94.69 177 ALA A C 1
ATOM 1367 O O . ALA A 1 177 ? -4.552 8.254 5.982 1.00 94.69 177 ALA A O 1
ATOM 1368 N N . ALA A 1 178 ? -2.457 8.188 6.784 1.00 94.62 178 ALA A N 1
ATOM 1369 C CA . ALA A 1 178 ? -2.506 9.531 7.378 1.00 94.62 178 ALA A CA 1
ATOM 1370 C C . ALA A 1 178 ? -2.572 10.636 6.308 1.00 94.62 178 ALA A C 1
ATOM 1372 O O . ALA A 1 178 ? -3.153 11.695 6.528 1.00 94.62 178 ALA A O 1
ATOM 1373 N N . GLY A 1 179 ? -2.005 10.348 5.141 1.00 89.38 179 GLY A N 1
ATOM 1374 C CA . GLY A 1 179 ? -1.861 11.253 4.017 1.00 89.38 179 GLY A CA 1
ATOM 1375 C C . GLY A 1 179 ? -1.099 10.567 2.887 1.00 89.38 179 GLY A C 1
ATOM 1376 O O . GLY A 1 179 ? -0.678 9.408 3.003 1.00 89.38 179 GLY A O 1
ATOM 1377 N N . MET A 1 180 ? -0.911 11.281 1.779 1.00 82.38 180 MET A N 1
ATOM 1378 C CA . MET A 1 180 ? -0.136 10.774 0.650 1.00 82.38 180 MET A CA 1
ATOM 1379 C C . MET A 1 180 ? 1.313 10.547 1.092 1.00 82.38 180 MET A C 1
ATOM 1381 O O . MET A 1 180 ? 2.048 11.499 1.322 1.00 82.38 180 MET A O 1
ATOM 1385 N N . ARG A 1 181 ? 1.725 9.274 1.178 1.00 82.19 181 ARG A N 1
ATOM 1386 C CA . ARG A 1 181 ? 3.061 8.855 1.649 1.00 82.19 181 ARG A CA 1
ATOM 1387 C C . ARG A 1 181 ? 3.343 9.169 3.129 1.00 82.19 181 ARG A C 1
ATOM 1389 O O . ARG A 1 181 ? 4.503 9.251 3.515 1.00 82.19 181 ARG A O 1
ATOM 1396 N N . GLU A 1 182 ? 2.312 9.284 3.969 1.00 89.44 182 GLU A N 1
ATOM 1397 C CA . GLU A 1 182 ? 2.467 9.610 5.403 1.00 89.44 182 GLU A CA 1
ATOM 1398 C C . GLU A 1 182 ? 2.247 8.415 6.353 1.00 89.44 182 GLU A C 1
ATOM 1400 O O . GLU A 1 182 ? 2.075 8.585 7.559 1.00 89.44 182 GLU A O 1
ATOM 1405 N N . GLY A 1 183 ? 2.270 7.186 5.827 1.00 92.50 183 GLY A N 1
ATOM 1406 C CA . GLY A 1 183 ? 2.091 5.969 6.622 1.00 92.50 183 GLY A CA 1
ATOM 1407 C C . GLY A 1 1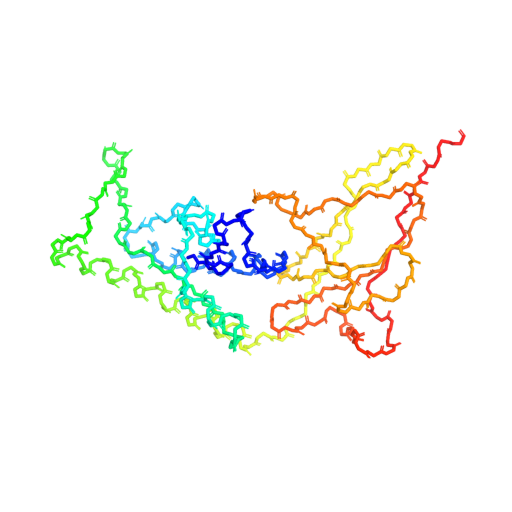83 ? 0.677 5.826 7.194 1.00 92.50 183 GLY A C 1
ATOM 1408 O O . GLY A 1 183 ? -0.285 6.362 6.645 1.00 92.50 183 GLY A O 1
ATOM 1409 N N . ALA A 1 184 ? 0.545 5.066 8.282 1.00 96.31 184 ALA A N 1
ATOM 1410 C CA . ALA A 1 184 ? -0.742 4.766 8.904 1.00 96.31 184 ALA A CA 1
ATOM 1411 C C . ALA A 1 184 ? -1.365 5.989 9.596 1.00 96.31 184 ALA A C 1
ATOM 1413 O O . ALA A 1 184 ? -0.679 6.755 10.280 1.00 96.31 184 ALA A O 1
ATOM 1414 N N . GLN A 1 185 ? -2.688 6.136 9.485 1.00 97.44 185 GLN A N 1
ATOM 1415 C CA . GLN A 1 185 ? -3.428 7.155 10.229 1.00 97.44 185 GLN A CA 1
ATOM 1416 C C . GLN A 1 185 ? -3.277 6.973 11.744 1.00 97.44 185 GLN A C 1
ATOM 1418 O O . GLN A 1 185 ? -3.099 5.866 12.264 1.00 97.44 185 GLN A O 1
ATOM 1423 N N . ARG A 1 186 ? -3.427 8.080 12.468 1.00 98.00 186 ARG A N 1
ATOM 1424 C CA . ARG A 1 186 ? -3.517 8.089 13.927 1.00 98.00 186 ARG A CA 1
ATOM 1425 C C . ARG A 1 186 ? -4.972 8.270 14.346 1.00 98.00 186 ARG A C 1
ATOM 1427 O O . ARG A 1 186 ? -5.673 9.113 13.796 1.00 98.00 186 ARG A O 1
ATOM 1434 N N . ILE A 1 187 ? -5.410 7.488 15.325 1.00 98.44 187 ILE A N 1
ATOM 1435 C CA . ILE A 1 187 ? -6.773 7.473 15.859 1.00 98.44 187 ILE A CA 1
ATOM 1436 C C . ILE A 1 187 ? -6.721 8.004 17.290 1.00 98.44 187 ILE A C 1
ATOM 1438 O O . ILE A 1 187 ? -5.937 7.512 18.099 1.00 98.44 187 ILE A O 1
ATOM 1442 N N . THR A 1 188 ? -7.558 8.989 17.613 1.00 98.31 188 THR A N 1
ATOM 1443 C CA . THR A 1 188 ? -7.634 9.586 18.955 1.00 98.31 188 THR A CA 1
ATOM 1444 C C . THR A 1 188 ? -8.961 9.238 19.617 1.00 98.31 188 THR A C 1
ATOM 1446 O O . THR A 1 188 ? -10.018 9.372 19.006 1.00 98.31 188 THR A O 1
ATOM 1449 N N . VAL A 1 189 ? -8.905 8.811 20.880 1.00 98.12 189 VAL A N 1
ATOM 1450 C CA . VAL A 1 189 ? -10.073 8.578 21.739 1.00 98.12 189 VAL A CA 1
ATOM 1451 C C . VAL A 1 189 ? -10.010 9.479 22.969 1.00 98.12 189 VAL A C 1
ATOM 1453 O O . VAL A 1 189 ? -8.946 9.660 23.555 1.00 98.12 189 VAL A O 1
ATOM 1456 N N . GLU A 1 190 ? -11.154 10.026 23.377 1.00 97.31 190 GLU A N 1
ATOM 1457 C CA . GLU A 1 190 ? -11.278 10.952 24.523 1.00 97.31 190 GLU A CA 1
ATOM 1458 C C . GLU A 1 190 ? -11.822 10.275 25.790 1.00 97.31 190 GLU A C 1
ATOM 1460 O O . GLU A 1 190 ? -11.884 10.850 26.872 1.00 97.31 190 GLU A O 1
ATOM 1465 N N . LYS A 1 191 ? -12.203 9.003 25.668 1.00 96.19 191 LYS A N 1
ATOM 1466 C CA . LYS A 1 191 ? -12.617 8.151 26.779 1.00 96.19 191 LYS A CA 1
ATOM 1467 C C . LYS A 1 191 ? -11.913 6.813 26.689 1.00 96.19 191 LYS A C 1
ATOM 1469 O O . LYS A 1 191 ? -11.570 6.354 25.598 1.00 96.19 191 LYS A O 1
ATOM 1474 N N . THR A 1 192 ? -11.728 6.176 27.841 1.00 96.75 192 THR A N 1
ATOM 1475 C CA . THR A 1 192 ? -11.191 4.816 27.895 1.00 96.75 192 THR A CA 1
ATOM 1476 C C . THR A 1 192 ? -12.041 3.897 27.018 1.00 96.75 192 THR A C 1
ATOM 1478 O O . THR A 1 192 ? -13.242 3.761 27.249 1.00 96.75 192 THR A O 1
ATOM 1481 N N . THR A 1 193 ? -11.416 3.302 26.006 1.00 97.94 193 THR A N 1
ATOM 1482 C CA . THR A 1 193 ? -12.096 2.620 24.900 1.00 97.94 193 THR A CA 1
ATOM 1483 C C . THR A 1 193 ? -11.550 1.208 24.744 1.00 97.94 193 THR A C 1
ATOM 1485 O O . THR A 1 193 ? -10.338 1.012 24.731 1.00 97.94 193 THR A O 1
ATOM 1488 N N . GLU A 1 194 ? -12.431 0.213 24.627 1.00 98.31 194 GLU A N 1
ATOM 1489 C CA . GLU A 1 194 ? -12.026 -1.123 24.184 1.00 98.31 194 GLU A CA 1
ATOM 1490 C C . GLU A 1 194 ? -11.995 -1.139 22.657 1.00 98.31 194 GLU A C 1
ATOM 1492 O O . GLU A 1 194 ? -13.033 -1.041 22.002 1.00 98.31 194 GLU A O 1
ATOM 1497 N N . VAL A 1 195 ? -10.793 -1.251 22.102 1.00 98.75 195 VAL A N 1
ATOM 1498 C CA . VAL A 1 195 ? -10.567 -1.363 20.665 1.00 98.75 195 VAL A CA 1
ATOM 1499 C C . VAL A 1 195 ? -10.543 -2.841 20.317 1.00 98.75 195 VAL A C 1
ATOM 1501 O O . VAL A 1 195 ? -9.836 -3.617 20.963 1.00 98.75 195 VAL A O 1
ATOM 1504 N N . ARG A 1 196 ? -11.315 -3.242 19.306 1.00 98.75 196 ARG A N 1
ATOM 1505 C CA . ARG A 1 196 ? -11.315 -4.609 18.767 1.00 98.75 196 ARG A CA 1
ATOM 1506 C C . ARG A 1 196 ? -10.957 -4.552 17.292 1.00 98.75 196 ARG A C 1
ATOM 1508 O O . ARG A 1 196 ? -11.491 -3.706 16.582 1.00 98.75 196 ARG A O 1
ATOM 1515 N N . TRP A 1 197 ? -10.061 -5.418 16.829 1.00 98.81 197 TRP A N 1
ATOM 1516 C CA . TRP A 1 197 ? -9.578 -5.373 15.450 1.00 98.81 197 TRP A CA 1
ATOM 1517 C C . TRP A 1 197 ? -9.091 -6.722 14.924 1.00 98.81 197 TRP A C 1
ATOM 1519 O O . TRP A 1 197 ? -8.870 -7.664 15.684 1.00 98.81 197 TRP A O 1
ATOM 1529 N N . PHE A 1 198 ? -8.926 -6.806 13.609 1.00 98.88 198 PHE A N 1
ATOM 1530 C CA . PHE A 1 198 ? -8.234 -7.899 12.929 1.00 98.88 198 PHE A CA 1
ATOM 1531 C C . PHE A 1 198 ? -7.589 -7.384 11.639 1.00 98.88 198 PHE A C 1
ATOM 1533 O O . PHE A 1 198 ? -8.085 -6.422 11.043 1.00 98.88 198 PHE A O 1
ATOM 1540 N N . ALA A 1 199 ? -6.508 -8.031 11.210 1.00 98.81 199 ALA A N 1
ATOM 1541 C CA . ALA A 1 199 ? -5.865 -7.775 9.927 1.00 98.81 199 ALA A CA 1
ATOM 1542 C C . ALA A 1 199 ? -6.246 -8.827 8.866 1.00 98.81 199 ALA A C 1
ATOM 1544 O O . ALA A 1 199 ? -6.492 -9.993 9.195 1.00 98.81 199 ALA A O 1
ATOM 1545 N N . VAL A 1 200 ? -6.306 -8.395 7.602 1.00 98.69 200 VAL A N 1
ATOM 1546 C CA . VAL A 1 200 ? -6.460 -9.253 6.413 1.00 98.69 200 VAL A CA 1
ATOM 1547 C C . VAL A 1 200 ? -5.489 -8.787 5.338 1.00 98.69 200 V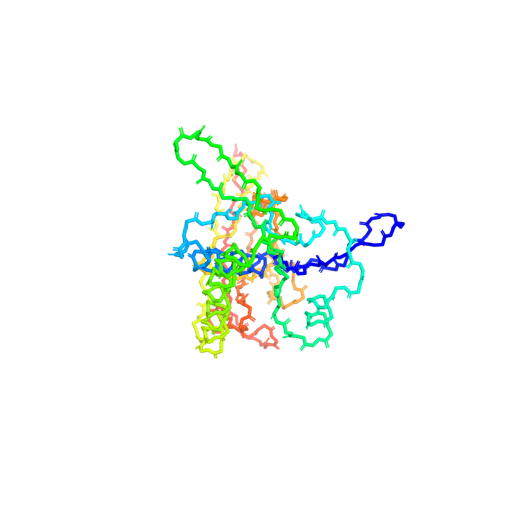AL A C 1
ATOM 1549 O O . VAL A 1 200 ? -5.547 -7.618 4.940 1.00 98.69 200 VAL A O 1
ATOM 1552 N N . ASP A 1 201 ? -4.614 -9.672 4.879 1.00 98.25 201 ASP A N 1
ATOM 1553 C CA . ASP A 1 201 ? -3.725 -9.395 3.748 1.00 98.25 201 ASP A CA 1
ATOM 1554 C C . ASP A 1 201 ? -4.497 -9.380 2.411 1.00 98.25 201 ASP A C 1
ATOM 1556 O O . ASP A 1 201 ? -5.727 -9.491 2.357 1.00 98.25 201 ASP A O 1
ATOM 1560 N N . ILE A 1 202 ? -3.780 -9.179 1.307 1.00 96.88 202 ILE A N 1
ATOM 1561 C CA . ILE A 1 202 ? -4.383 -9.173 -0.030 1.00 96.88 202 ILE A CA 1
ATOM 1562 C C . ILE A 1 202 ? -4.718 -10.586 -0.547 1.00 96.88 202 ILE A C 1
ATOM 1564 O O . ILE A 1 202 ? -5.620 -10.715 -1.375 1.00 96.88 202 ILE A O 1
ATOM 1568 N N . ALA A 1 203 ? -4.037 -11.632 -0.063 1.00 97.19 203 ALA A N 1
ATOM 1569 C CA . ALA A 1 203 ? -4.310 -13.034 -0.398 1.00 97.19 203 ALA A CA 1
ATOM 1570 C C . ALA A 1 203 ? -5.567 -13.577 0.313 1.00 97.19 203 ALA A C 1
ATOM 1572 O O . ALA A 1 203 ? -6.127 -14.605 -0.075 1.00 97.19 203 ALA A O 1
ATOM 1573 N N . GLY A 1 204 ? -6.063 -12.846 1.312 1.00 97.06 204 GLY A N 1
ATOM 1574 C CA . GLY A 1 204 ? -7.257 -13.156 2.080 1.00 97.06 204 GLY A CA 1
ATOM 1575 C C . GLY A 1 204 ? -6.977 -13.913 3.376 1.00 97.06 204 GLY A C 1
ATOM 1576 O O . GLY A 1 204 ? -7.938 -14.378 4.002 1.00 97.06 204 GLY A O 1
ATOM 1577 N N . ASN A 1 205 ? -5.720 -14.043 3.817 1.00 98.38 205 ASN A N 1
ATOM 1578 C CA . ASN A 1 205 ? -5.456 -14.662 5.108 1.00 98.38 205 ASN A CA 1
ATOM 1579 C C . ASN A 1 205 ? -5.849 -13.700 6.231 1.00 98.38 205 ASN A C 1
ATOM 1581 O O . ASN A 1 205 ? -5.594 -12.496 6.208 1.00 98.38 205 ASN A O 1
ATOM 1585 N N . VAL A 1 206 ? -6.533 -14.252 7.234 1.00 98.56 206 VAL A N 1
ATOM 1586 C CA . VAL A 1 206 ? -7.089 -13.479 8.345 1.00 98.56 206 VAL A CA 1
ATOM 1587 C C . VAL A 1 206 ? -6.324 -13.778 9.623 1.00 98.56 206 VAL A C 1
ATOM 1589 O O . VAL A 1 206 ? -6.202 -14.940 10.036 1.00 98.56 206 VAL A O 1
ATOM 1592 N N . GLU A 1 207 ? -5.878 -12.714 10.284 1.00 98.44 207 GLU A N 1
ATOM 1593 C CA . GLU A 1 207 ? -5.162 -12.764 11.553 1.00 98.44 207 GLU A CA 1
ATOM 1594 C C . GLU A 1 207 ? -5.850 -13.675 12.586 1.00 98.44 207 GLU A C 1
ATOM 1596 O O . GLU A 1 207 ? -7.079 -13.709 12.716 1.00 98.44 207 GLU A O 1
ATOM 1601 N N . LYS A 1 208 ? -5.046 -14.422 13.360 1.00 97.50 208 LYS A N 1
ATOM 1602 C CA . LYS A 1 208 ? -5.505 -15.311 14.447 1.00 97.50 208 LYS A CA 1
ATOM 1603 C C . LYS A 1 208 ? -6.552 -16.350 14.028 1.00 97.50 208 LYS A C 1
ATOM 1605 O O . LYS A 1 208 ? -7.233 -16.902 14.893 1.00 97.50 208 LYS A O 1
ATOM 1610 N N . ASN A 1 209 ? -6.672 -16.654 12.730 1.00 96.44 209 ASN A N 1
ATOM 1611 C CA . ASN A 1 209 ? -7.729 -17.508 12.177 1.00 96.44 209 ASN A CA 1
ATOM 1612 C C . ASN A 1 209 ? -9.140 -16.963 12.469 1.00 96.44 209 ASN A C 1
ATOM 1614 O O . ASN A 1 209 ? -10.093 -17.727 12.668 1.00 96.44 209 ASN A O 1
ATOM 1618 N N . TYR A 1 210 ? -9.271 -15.645 12.619 1.00 98.38 210 TYR A N 1
ATOM 1619 C CA . TYR A 1 210 ? -10.559 -15.012 12.849 1.00 98.38 210 TYR A CA 1
ATOM 1620 C C . TYR A 1 210 ? -11.460 -15.190 11.623 1.00 98.38 210 TYR A C 1
ATOM 1622 O O . TYR A 1 210 ? -10.999 -15.177 10.488 1.00 98.38 210 TYR A O 1
ATOM 1630 N N . LYS A 1 211 ? -12.760 -15.397 11.851 1.00 97.56 211 LYS A N 1
ATOM 1631 C CA . LYS A 1 211 ? -13.762 -15.547 10.785 1.00 97.56 211 LYS A CA 1
ATOM 1632 C C . LYS A 1 211 ? -14.728 -14.366 10.851 1.00 97.56 211 LYS A C 1
ATOM 1634 O O . LYS A 1 211 ? -15.669 -14.461 11.638 1.00 97.56 211 LYS A O 1
ATOM 1639 N N . PRO A 1 212 ? -14.534 -13.282 10.074 1.00 95.75 212 PRO A N 1
ATOM 1640 C CA . PRO A 1 212 ? -15.346 -12.059 10.156 1.00 95.75 212 PRO A CA 1
ATOM 1641 C C . PRO A 1 212 ? -16.839 -12.270 9.864 1.00 95.75 212 PRO A C 1
ATOM 1643 O O . PRO A 1 212 ? -17.680 -11.652 10.513 1.00 95.75 212 PRO A O 1
ATOM 1646 N N . GLU A 1 213 ? -17.169 -13.224 8.998 1.00 94.94 213 GLU A N 1
ATOM 1647 C CA . GLU A 1 213 ? -18.544 -13.642 8.661 1.00 94.94 213 GLU A CA 1
ATOM 1648 C C . GLU A 1 213 ? -19.172 -14.594 9.705 1.00 94.94 213 GLU A C 1
ATOM 1650 O O . GLU A 1 213 ? -20.353 -14.915 9.644 1.00 94.94 213 GLU A O 1
ATOM 1655 N N . GLY A 1 214 ? -18.380 -15.112 10.651 1.00 94.38 214 GLY A N 1
ATOM 1656 C CA . GLY A 1 214 ? -18.832 -16.089 11.646 1.00 94.38 214 GLY A CA 1
ATOM 1657 C C . GLY A 1 214 ? -19.266 -15.475 12.981 1.00 94.38 214 GLY A C 1
ATOM 1658 O O . GLY A 1 214 ? -19.490 -14.279 13.104 1.00 94.38 214 GLY A O 1
ATOM 1659 N N . ASN A 1 215 ? -19.302 -16.311 14.024 1.00 94.00 215 ASN A N 1
ATOM 1660 C CA . ASN A 1 215 ? -19.627 -15.904 15.403 1.00 94.00 215 ASN A CA 1
ATOM 1661 C C . ASN A 1 215 ? -18.426 -15.988 16.365 1.00 94.00 215 ASN A C 1
ATOM 1663 O O . ASN A 1 215 ? -18.574 -15.812 17.572 1.00 94.00 215 ASN A O 1
ATOM 1667 N N . GLY A 1 216 ? -17.234 -16.291 15.840 1.00 93.88 216 GLY A N 1
ATOM 1668 C CA . GLY A 1 216 ? -16.005 -16.369 16.632 1.00 93.88 216 GLY A CA 1
ATOM 1669 C C . GLY A 1 216 ? -15.577 -15.008 17.188 1.00 93.88 216 GLY A C 1
ATOM 1670 O O . GLY A 1 216 ? -15.996 -13.960 16.691 1.00 93.88 216 GLY A O 1
ATOM 1671 N N . ASN A 1 217 ? -14.720 -15.030 18.209 1.00 96.12 217 ASN A N 1
ATOM 1672 C CA . ASN A 1 217 ? -14.227 -13.846 18.923 1.00 96.12 217 ASN A CA 1
ATOM 1673 C C . ASN A 1 217 ? -12.693 -13.801 19.056 1.00 96.12 217 ASN A C 1
ATOM 1675 O O . ASN A 1 217 ? -12.162 -13.086 19.900 1.00 96.12 217 ASN A O 1
ATOM 1679 N N . ASN A 1 218 ? -11.981 -14.556 18.219 1.00 96.94 218 ASN A N 1
ATOM 1680 C CA . ASN A 1 218 ? -10.520 -14.629 18.173 1.00 96.94 218 ASN A CA 1
ATOM 1681 C C . ASN A 1 218 ? -9.849 -13.433 17.463 1.00 96.94 218 ASN A C 1
ATOM 1683 O O . ASN A 1 218 ? -8.666 -13.499 17.142 1.00 96.94 218 ASN A O 1
ATOM 1687 N N . TYR A 1 219 ? -10.583 -12.337 17.254 1.00 98.44 219 TYR A N 1
ATOM 1688 C CA . TYR A 1 219 ? -10.019 -11.037 16.892 1.00 98.44 219 TYR A CA 1
ATOM 1689 C C . TYR A 1 219 ? -9.140 -10.484 18.030 1.00 98.44 219 TYR A C 1
ATOM 1691 O O . TYR A 1 219 ? -9.203 -10.930 19.182 1.00 98.44 219 TYR A O 1
ATOM 1699 N N . ARG A 1 220 ? -8.314 -9.483 17.732 1.00 98.62 220 ARG A N 1
ATOM 1700 C CA . ARG A 1 220 ? -7.526 -8.773 18.741 1.00 98.62 220 ARG A CA 1
ATOM 1701 C C . ARG A 1 220 ? -8.366 -7.761 19.501 1.00 98.62 220 ARG A C 1
ATOM 1703 O O . ARG A 1 220 ? -9.305 -7.183 18.961 1.00 98.62 220 ARG A O 1
ATOM 1710 N N . LYS A 1 221 ? -8.031 -7.555 20.772 1.00 98.31 221 LYS A N 1
ATOM 1711 C CA . LYS A 1 221 ? -8.673 -6.553 21.617 1.00 98.31 221 LYS A CA 1
ATOM 1712 C C . LYS A 1 221 ? -7.686 -5.968 22.610 1.00 98.31 221 LYS A C 1
ATOM 1714 O O . LYS A 1 221 ? -6.871 -6.701 23.166 1.00 98.31 221 LYS A O 1
ATOM 1719 N N . GLU A 1 222 ? -7.811 -4.676 22.863 1.00 98.31 222 GLU A N 1
ATOM 1720 C CA . GLU A 1 222 ? -6.999 -3.947 23.829 1.00 98.31 222 GLU A CA 1
ATOM 1721 C C . GLU A 1 222 ? -7.791 -2.763 24.379 1.00 98.31 222 GLU A C 1
ATOM 1723 O O . GLU A 1 222 ? -8.588 -2.135 23.678 1.00 98.31 222 GLU A O 1
ATOM 1728 N N . LYS A 1 223 ? -7.586 -2.465 25.661 1.00 97.62 223 LYS A N 1
ATOM 1729 C CA . LYS A 1 223 ? -8.207 -1.325 26.325 1.00 97.62 223 LYS A CA 1
ATOM 1730 C C . LYS A 1 223 ? -7.264 -0.127 26.265 1.00 97.62 223 LYS A C 1
ATOM 1732 O O . LYS A 1 223 ? -6.244 -0.099 26.947 1.00 97.62 223 LYS A O 1
ATOM 1737 N N . VAL A 1 224 ? -7.639 0.883 25.489 1.00 97.56 224 VAL A N 1
ATOM 1738 C CA . VAL A 1 224 ? -6.918 2.153 25.385 1.00 97.56 224 VAL A CA 1
ATOM 1739 C C . VAL A 1 224 ? -7.407 3.079 26.494 1.00 97.56 224 VAL A C 1
ATOM 1741 O O . VAL A 1 224 ? -8.524 3.593 26.443 1.00 97.56 224 VAL A O 1
ATOM 1744 N N . GLU A 1 225 ? -6.590 3.263 27.529 1.00 95.94 225 GLU A N 1
ATOM 1745 C CA . GLU A 1 225 ? -6.930 4.090 28.691 1.00 95.94 225 GLU A CA 1
ATOM 1746 C C . GLU A 1 225 ? -6.750 5.584 28.422 1.00 95.94 225 GLU A C 1
ATOM 1748 O O . GLU A 1 225 ? -5.660 6.022 28.063 1.00 95.94 225 GLU A O 1
ATOM 1753 N N . VAL A 1 226 ? -7.781 6.376 28.725 1.00 92.62 226 VAL A N 1
ATOM 1754 C CA . VAL A 1 226 ? -7.669 7.832 28.871 1.00 92.62 226 VAL A CA 1
ATOM 1755 C C . VAL A 1 226 ? -7.630 8.140 30.360 1.00 92.62 226 VAL A C 1
ATOM 1757 O O . VAL A 1 226 ? -8.619 7.951 31.073 1.00 92.62 226 VAL A O 1
ATOM 1760 N N . ARG A 1 227 ? -6.462 8.561 30.849 1.00 80.50 227 ARG A N 1
ATOM 1761 C CA . ARG A 1 227 ? -6.274 8.912 32.258 1.00 80.50 227 ARG A CA 1
ATOM 1762 C C . ARG A 1 227 ? -6.756 10.340 32.467 1.00 80.50 227 ARG A C 1
ATOM 1764 O O . ARG A 1 227 ? -6.029 11.271 32.145 1.00 80.50 227 ARG A O 1
ATOM 1771 N N . GLY A 1 228 ? -7.964 10.492 33.008 1.00 61.38 228 GLY A N 1
ATOM 1772 C CA . GLY A 1 228 ? -8.422 11.787 33.501 1.00 61.38 228 GLY A CA 1
ATOM 1773 C C . GLY A 1 228 ? -7.454 12.316 34.558 1.00 61.38 228 GLY A C 1
ATOM 1774 O O . GLY A 1 228 ? -6.938 11.544 35.373 1.00 61.38 228 GLY A O 1
ATOM 1775 N N . THR A 1 229 ? -7.195 13.621 34.546 1.00 49.41 229 THR A N 1
ATOM 1776 C CA . THR A 1 229 ? -6.631 14.305 35.713 1.00 49.41 229 THR A CA 1
ATOM 1777 C C . THR A 1 229 ? -7.524 13.989 36.912 1.00 49.41 229 THR A C 1
ATOM 1779 O O . THR A 1 229 ? -8.711 14.315 36.888 1.00 49.41 229 THR A O 1
ATOM 1782 N N . ARG A 1 230 ? -6.972 13.266 37.893 1.00 44.06 230 ARG A N 1
ATOM 1783 C CA . ARG A 1 230 ? -7.586 13.123 39.217 1.00 44.06 230 ARG A CA 1
ATOM 1784 C C . ARG A 1 230 ? -7.686 14.479 39.896 1.00 44.06 230 ARG A C 1
ATOM 1786 O O . ARG A 1 230 ? -6.759 15.290 39.676 1.00 44.06 230 ARG A O 1
#